Protein AF-A0A4U3AAC1-F1 (afdb_monomer)

Secondary structure (DSSP, 8-state):
-BTTB-----SS-----EEEEPTTS-EEEE-------GGGTSS-----------------------BTTBS--HHHHHTT-EEEEEEEE-SSEEEEEEEETTS-EEE-S--EE--TTS-TTEEEEEEEEEETTEEEEEEEEEEEE-SS-EEEEEE-S-S----GGGTSPPPPPHHHHHHHHHHHHHTTTT----

Foldseek 3Di:
DPPPADDDDDDDDDQPFDWDQDPVRDTHTDPDHDPDRPVVVPDDPDPPPPPPPPPPPPPPPPQPQAWPVGAAALVVVVVPQWAFWKWKAAQAWIFIWTQGPVRDITTRFGTDGHNNVHDRQKIKIFGWDDDPSDIDTDFIWIWGDDPVDTDTDTDDPDPDPDDPSVGHHHDDDVVVVVVVVQCVVCDPDRDDDD

Radius of gyration: 32.91 Å; Cα contacts (8 Å, |Δi|>4): 277; chains: 1; bounding box: 79×70×68 Å

Sequence (194 aa):
IADGQLTQYRNGMKASPAYIQDSSGGKISINRSINTNPNQLVGNQNPRPIQQKPVISEPPLTVSHKVDNGHFYMSDLDQGGYKNVQMVVERDRSYMVATTTEGTVSRISPFGKGDTRLQTNQRIERICEVKDSSIKPKEEILVTHTQDEVVRAETQLNLSEHDPQNLIPFAPNPRLAQRKRRNDEHGKYGVTSL

pLDDT: mean 74.74, std 15.23, range [39.22, 93.25]

Solvent-accessible surface area (backbone atoms only — not comparable to full-atom values): 12060 Å² total; per-residue (Å²): 109,61,96,90,38,75,62,82,86,83,77,77,95,69,78,74,74,35,59,49,71,47,98,88,68,50,77,44,81,41,100,49,87,79,90,72,64,69,65,68,74,80,46,88,82,70,85,66,77,78,76,71,68,79,77,78,77,63,74,77,75,84,68,68,61,60,22,81,82,44,84,58,33,44,67,57,52,74,69,63,54,51,42,79,39,28,36,41,38,28,26,78,34,20,36,34,34,26,27,33,82,89,69,48,79,42,49,54,22,31,70,43,76,33,45,78,87,43,50,92,51,30,35,40,43,28,41,38,48,78,54,93,90,39,60,41,81,74,48,35,31,42,37,38,58,49,102,90,48,79,49,74,43,84,50,71,82,74,87,61,92,76,60,71,54,78,47,43,47,72,70,79,58,64,70,59,50,54,52,48,51,52,43,66,74,28,42,101,60,79,60,78,87,126

Organism: Bacillus mycoides (NCBI:txid1405)

Structure (mmCIF, N/CA/C/O backbone):
data_AF-A0A4U3AAC1-F1
#
_entry.id   AF-A0A4U3AAC1-F1
#
loop_
_atom_site.group_PDB
_atom_site.id
_atom_site.type_symbol
_atom_site.label_atom_id
_atom_site.label_alt_id
_atom_site.label_comp_id
_atom_site.label_asym_id
_atom_site.label_entity_id
_atom_site.label_seq_id
_atom_site.pdbx_PDB_ins_code
_atom_site.Cartn_x
_atom_site.Cartn_y
_atom_site.Cartn_z
_atom_site.occupancy
_atom_site.B_iso_or_equiv
_atom_site.auth_seq_id
_atom_site.auth_comp_id
_atom_site.auth_asym_id
_atom_site.auth_atom_id
_atom_site.pdbx_PDB_model_num
ATOM 1 N N . ILE A 1 1 ? 28.224 -43.677 -45.426 1.00 51.97 1 ILE A N 1
ATOM 2 C CA . ILE A 1 1 ? 26.862 -43.633 -44.849 1.00 51.97 1 ILE A CA 1
ATOM 3 C C . ILE A 1 1 ? 26.095 -44.763 -45.502 1.00 51.97 1 ILE A C 1
ATOM 5 O O . ILE A 1 1 ? 26.038 -44.788 -46.724 1.00 51.97 1 ILE A O 1
ATOM 9 N N . ALA A 1 2 ? 25.610 -45.713 -44.711 1.00 46.12 2 ALA A N 1
ATOM 10 C CA . ALA A 1 2 ? 24.697 -46.765 -45.154 1.00 46.12 2 ALA A CA 1
ATOM 11 C C . ALA A 1 2 ? 23.443 -46.656 -44.273 1.00 46.12 2 ALA A C 1
ATOM 13 O O . ALA A 1 2 ? 23.578 -46.379 -43.081 1.00 46.12 2 ALA A O 1
ATOM 14 N N . ASP A 1 3 ? 22.252 -46.756 -44.865 1.00 56.66 3 ASP A N 1
ATOM 15 C CA . ASP A 1 3 ? 20.948 -46.645 -44.183 1.00 56.66 3 ASP A CA 1
ATOM 16 C C . ASP A 1 3 ? 20.776 -45.406 -43.280 1.00 56.66 3 ASP A C 1
ATOM 18 O O . ASP A 1 3 ? 20.198 -45.462 -42.197 1.00 56.66 3 ASP A O 1
ATOM 22 N N . GLY A 1 4 ? 21.310 -44.255 -43.708 1.00 60.72 4 GLY A N 1
ATOM 23 C CA . GLY A 1 4 ? 21.166 -42.985 -42.983 1.00 60.72 4 GLY A CA 1
ATOM 24 C C . GLY A 1 4 ? 21.997 -42.868 -41.698 1.00 60.72 4 GLY A C 1
ATOM 25 O O . GLY A 1 4 ? 21.898 -41.856 -41.008 1.00 60.72 4 GLY A O 1
ATOM 26 N N . GLN A 1 5 ? 22.853 -43.848 -41.387 1.00 57.59 5 GLN A N 1
ATOM 27 C CA . GLN A 1 5 ? 23.786 -43.791 -40.260 1.00 57.59 5 GLN A CA 1
ATOM 28 C C . GLN A 1 5 ? 25.246 -43.678 -40.722 1.00 57.59 5 GLN A C 1
ATOM 30 O O . GLN A 1 5 ? 25.669 -44.248 -41.739 1.00 57.59 5 GLN A O 1
ATOM 35 N N . LEU A 1 6 ? 26.051 -42.931 -39.956 1.00 58.09 6 LEU A N 1
ATOM 36 C CA . LEU A 1 6 ? 27.496 -42.865 -40.161 1.00 58.09 6 LEU A CA 1
ATOM 37 C C . LEU A 1 6 ? 28.136 -44.151 -39.635 1.00 58.09 6 LEU A C 1
ATOM 39 O O . LEU A 1 6 ? 28.448 -44.287 -38.455 1.00 58.09 6 LEU A O 1
ATOM 43 N N . THR A 1 7 ? 28.345 -45.106 -40.532 1.00 57.41 7 THR A N 1
ATOM 44 C CA . THR A 1 7 ? 29.156 -46.292 -40.269 1.00 57.41 7 THR A CA 1
ATOM 45 C C . THR A 1 7 ? 30.637 -45.963 -40.461 1.00 57.41 7 THR A C 1
ATOM 47 O O . THR A 1 7 ? 31.030 -45.353 -41.459 1.00 57.41 7 THR A O 1
ATOM 50 N N . GLN A 1 8 ? 31.480 -46.347 -39.496 1.00 55.62 8 GLN A N 1
ATOM 51 C CA . GLN A 1 8 ? 32.934 -46.263 -39.660 1.00 55.62 8 GLN A CA 1
ATOM 52 C C . GLN A 1 8 ? 33.361 -47.224 -40.779 1.00 55.62 8 GLN A C 1
ATOM 54 O O . GLN A 1 8 ? 33.060 -48.416 -40.724 1.00 55.62 8 GLN A O 1
ATOM 59 N N . TYR A 1 9 ? 34.056 -46.715 -41.798 1.00 49.25 9 TYR A N 1
ATOM 60 C CA . TYR A 1 9 ? 34.586 -47.541 -42.883 1.00 49.25 9 TYR A CA 1
ATOM 61 C C . TYR A 1 9 ? 35.658 -48.486 -42.318 1.00 49.25 9 TYR A C 1
ATOM 63 O O . TYR A 1 9 ? 36.692 -48.037 -41.825 1.00 49.25 9 TYR A O 1
ATOM 71 N N . ARG A 1 10 ? 35.406 -49.801 -42.355 1.00 52.22 10 ARG A N 1
ATOM 72 C CA . ARG A 1 10 ? 36.289 -50.830 -41.788 1.00 52.22 10 ARG A CA 1
ATOM 73 C C . ARG A 1 10 ? 36.983 -51.604 -42.907 1.00 52.22 10 ARG A C 1
ATOM 75 O O . ARG A 1 10 ? 36.548 -52.690 -43.260 1.00 52.22 10 ARG A O 1
ATOM 82 N N . ASN A 1 11 ? 38.093 -51.068 -43.412 1.00 39.22 11 ASN A N 1
ATOM 83 C CA . ASN A 1 11 ? 39.102 -51.871 -44.105 1.00 39.22 11 ASN A CA 1
ATOM 84 C C . ASN A 1 11 ? 40.297 -52.057 -43.164 1.00 39.22 11 ASN A C 1
ATOM 86 O O . ASN A 1 11 ? 40.981 -51.092 -42.851 1.00 39.22 11 ASN A O 1
ATOM 90 N N . GLY A 1 12 ? 40.513 -53.292 -42.695 1.00 45.22 12 GLY A N 1
ATOM 91 C CA . GLY A 1 12 ? 41.754 -53.733 -42.044 1.00 45.22 12 GLY A CA 1
ATOM 92 C C . GLY A 1 12 ? 42.147 -52.998 -40.755 1.00 45.22 12 GLY A C 1
ATOM 93 O O . GLY A 1 12 ? 42.913 -52.047 -40.792 1.00 45.22 12 GLY A O 1
ATOM 94 N N . MET A 1 13 ? 41.659 -53.484 -39.606 1.00 49.31 13 MET A N 1
ATOM 95 C CA . MET A 1 13 ? 42.219 -53.292 -38.250 1.00 49.31 13 MET A CA 1
ATOM 96 C C . MET A 1 13 ? 43.252 -52.155 -38.059 1.00 49.31 13 MET A C 1
ATOM 98 O O . MET A 1 13 ? 44.459 -52.388 -38.050 1.00 49.31 13 MET A O 1
ATOM 102 N N . LYS A 1 14 ? 42.780 -50.952 -37.731 1.00 43.47 14 LYS A N 1
ATOM 103 C CA . LYS A 1 14 ? 43.472 -50.046 -36.803 1.00 43.47 14 LYS A CA 1
ATOM 104 C C . LYS A 1 14 ? 42.397 -49.306 -36.009 1.00 43.47 14 LYS A C 1
ATOM 106 O O . LYS A 1 14 ? 41.730 -48.425 -36.541 1.00 43.47 14 LYS A O 1
ATOM 111 N N . ALA A 1 15 ? 42.201 -49.675 -34.741 1.00 53.62 15 ALA A N 1
ATOM 112 C CA . ALA A 1 15 ? 41.643 -48.730 -33.777 1.00 53.62 15 ALA A CA 1
ATOM 113 C C . ALA A 1 15 ? 42.460 -47.440 -33.914 1.00 53.62 15 ALA A C 1
ATOM 115 O O . ALA A 1 15 ? 43.687 -47.535 -33.953 1.00 53.62 15 ALA A O 1
ATOM 116 N N . SER A 1 16 ? 41.824 -46.276 -34.063 1.00 53.88 16 SER A N 1
ATOM 117 C CA . SER A 1 16 ? 42.546 -45.001 -34.076 1.00 53.88 16 SER A CA 1
ATOM 118 C C . SER A 1 16 ? 43.431 -44.965 -32.824 1.00 53.88 16 SER A C 1
ATOM 120 O O . SER A 1 16 ? 42.866 -44.960 -31.724 1.00 53.88 16 SER A O 1
ATOM 122 N N . PRO A 1 17 ? 44.772 -45.043 -32.944 1.00 61.06 17 PRO A N 1
ATOM 123 C CA . PRO A 1 17 ? 45.627 -45.112 -31.774 1.00 61.06 17 PRO A CA 1
ATOM 124 C C . PRO A 1 17 ? 45.460 -43.793 -31.036 1.00 61.06 17 PRO A C 1
ATOM 126 O O . PRO A 1 17 ? 45.722 -42.721 -31.586 1.00 61.06 17 PRO A O 1
ATOM 129 N N . ALA A 1 18 ? 44.947 -43.868 -29.813 1.00 67.69 18 ALA A N 1
ATOM 130 C CA . ALA A 1 18 ? 44.876 -42.700 -28.966 1.00 67.69 18 ALA A CA 1
ATOM 131 C C . ALA A 1 18 ? 46.314 -42.216 -28.727 1.00 67.69 18 ALA A C 1
ATOM 133 O O . ALA A 1 18 ? 47.227 -43.018 -28.527 1.00 67.69 18 ALA A O 1
ATOM 134 N N . TYR A 1 19 ? 46.537 -40.911 -28.791 1.00 76.19 19 TYR A N 1
ATOM 135 C CA . TYR A 1 19 ? 47.825 -40.319 -28.464 1.00 76.19 19 TYR A CA 1
ATOM 136 C C . TYR A 1 19 ? 47.608 -39.102 -27.577 1.00 76.19 19 TYR A C 1
ATOM 138 O O . TYR A 1 19 ? 46.583 -38.427 -27.672 1.00 76.19 19 TYR A O 1
ATOM 146 N N . ILE A 1 20 ? 48.574 -38.835 -26.708 1.00 77.56 20 ILE A N 1
ATOM 147 C CA . ILE A 1 20 ? 48.644 -37.595 -25.942 1.00 77.56 20 ILE A CA 1
ATOM 148 C C . ILE A 1 20 ? 49.665 -36.707 -26.643 1.00 77.56 20 ILE A C 1
ATOM 150 O O . ILE A 1 20 ? 50.752 -37.166 -26.994 1.00 77.56 20 ILE A O 1
ATOM 154 N N . GLN A 1 21 ? 49.292 -35.459 -26.898 1.00 83.69 21 GLN A N 1
ATOM 155 C CA . GLN A 1 21 ? 50.199 -34.463 -27.448 1.00 83.69 21 GLN A CA 1
ATOM 156 C C . GLN A 1 21 ? 50.827 -33.685 -26.293 1.00 83.69 21 GLN A C 1
ATOM 158 O O . GLN A 1 21 ? 50.102 -33.122 -25.475 1.00 83.69 21 GLN A O 1
ATOM 163 N N . ASP A 1 22 ? 52.154 -33.680 -26.215 1.00 79.50 22 ASP A N 1
ATOM 164 C CA . ASP A 1 22 ? 52.882 -32.830 -25.273 1.00 79.50 22 ASP A CA 1
ATOM 165 C C . ASP A 1 22 ? 52.876 -31.365 -25.756 1.00 79.50 22 ASP A C 1
ATOM 167 O O . ASP A 1 22 ? 52.664 -31.084 -26.938 1.00 79.50 22 ASP A O 1
ATOM 171 N N . SER A 1 23 ? 53.132 -30.424 -24.849 1.00 81.38 23 SER A N 1
ATOM 172 C CA . SER A 1 23 ? 53.204 -28.975 -25.098 1.00 81.38 23 SER A CA 1
ATOM 173 C C . SER A 1 23 ? 54.211 -28.605 -26.197 1.00 81.38 23 SER A C 1
ATOM 175 O O . SER A 1 23 ? 54.069 -27.576 -26.850 1.00 81.38 23 SER A O 1
ATOM 177 N N . SER A 1 24 ? 55.203 -29.468 -26.432 1.00 80.56 24 SER A N 1
ATOM 178 C CA . SER A 1 24 ? 56.199 -29.376 -27.507 1.00 80.56 24 SER A CA 1
ATOM 179 C C . SER A 1 24 ? 55.710 -29.888 -28.877 1.00 80.56 24 SER A C 1
ATOM 181 O O . SER A 1 24 ? 56.440 -29.826 -29.864 1.00 80.56 24 SER A O 1
ATOM 183 N N . GLY A 1 25 ? 54.485 -30.418 -28.958 1.00 79.50 25 GLY A N 1
ATOM 184 C CA . GLY A 1 25 ? 53.902 -31.002 -30.170 1.00 79.50 25 GLY A CA 1
ATOM 185 C C . GLY A 1 25 ? 54.247 -32.477 -30.411 1.00 79.50 25 GLY A C 1
ATOM 186 O O . GLY A 1 25 ? 53.770 -33.062 -31.385 1.00 79.50 25 GLY A O 1
ATOM 187 N N . GLY A 1 26 ? 55.035 -33.103 -29.531 1.00 79.81 26 GLY A N 1
ATOM 188 C CA . GLY A 1 26 ? 55.353 -34.531 -29.598 1.00 79.81 26 GLY A CA 1
ATOM 189 C C . GLY A 1 26 ? 54.126 -35.413 -29.348 1.00 79.81 26 GLY A C 1
ATOM 190 O O . GLY A 1 26 ? 53.328 -35.138 -28.454 1.00 79.81 26 GLY A O 1
ATOM 191 N N . LYS A 1 27 ? 53.964 -36.487 -30.132 1.00 84.38 27 LYS A N 1
ATOM 192 C CA . LYS A 1 27 ? 52.851 -37.442 -29.991 1.00 84.38 27 LYS A CA 1
ATOM 193 C C . LYS A 1 27 ? 53.302 -38.676 -29.216 1.00 84.38 27 LYS A C 1
ATOM 195 O O . LYS A 1 27 ? 54.150 -39.428 -29.690 1.00 84.38 27 LYS A O 1
ATOM 200 N N . ILE A 1 28 ? 52.690 -38.921 -28.064 1.00 77.12 28 ILE A N 1
ATOM 201 C CA . ILE A 1 28 ? 52.920 -40.107 -27.235 1.00 77.12 28 ILE A CA 1
ATOM 202 C C . ILE A 1 28 ? 51.770 -41.080 -27.479 1.00 77.12 28 ILE A C 1
ATOM 204 O O . ILE A 1 28 ? 50.627 -40.791 -27.131 1.00 77.12 28 ILE A O 1
ATOM 208 N N . SER A 1 29 ? 52.058 -42.227 -28.094 1.00 76.75 29 SER A N 1
ATOM 209 C CA . SER A 1 29 ? 51.040 -43.251 -28.357 1.00 76.75 29 SER A CA 1
ATOM 210 C C . SER A 1 29 ? 50.577 -43.887 -27.046 1.00 76.75 29 SER A C 1
ATOM 212 O O . SER A 1 29 ? 51.401 -44.358 -26.266 1.00 76.75 29 SER A O 1
ATOM 214 N N . ILE A 1 30 ? 49.266 -43.934 -26.814 1.00 74.75 30 ILE A N 1
ATOM 215 C CA . ILE A 1 30 ? 48.662 -44.586 -25.651 1.00 74.75 30 ILE A CA 1
ATOM 216 C C . ILE A 1 30 ? 47.788 -45.756 -26.100 1.00 74.75 30 ILE A C 1
ATOM 218 O O . ILE A 1 30 ? 46.997 -45.663 -27.039 1.00 74.75 30 ILE A O 1
ATOM 222 N N . ASN A 1 31 ? 47.912 -46.886 -25.406 1.00 69.00 31 ASN A N 1
ATOM 223 C CA . ASN A 1 31 ? 47.101 -48.066 -25.685 1.00 69.00 31 ASN A CA 1
ATOM 224 C C . ASN A 1 31 ? 45.734 -47.940 -24.992 1.00 69.00 31 ASN A C 1
ATOM 226 O O . ASN A 1 31 ? 45.473 -48.567 -23.969 1.00 69.00 31 ASN A O 1
ATOM 230 N N . ARG A 1 32 ? 44.884 -47.048 -25.515 1.00 66.44 32 ARG A N 1
ATOM 231 C CA . ARG A 1 32 ? 43.514 -46.826 -25.038 1.00 66.44 32 ARG A CA 1
ATOM 232 C C . ARG A 1 32 ? 42.538 -46.927 -26.203 1.00 66.44 32 ARG A C 1
ATOM 234 O O . ARG A 1 32 ? 42.694 -46.240 -27.208 1.00 66.44 32 ARG A O 1
ATOM 241 N N . SER A 1 33 ? 41.497 -47.739 -26.050 1.00 65.19 33 SER A N 1
ATOM 242 C CA . SER A 1 33 ? 40.386 -47.790 -27.002 1.00 65.19 33 SER A CA 1
ATOM 243 C C . SER A 1 33 ? 39.471 -46.577 -26.814 1.00 65.19 33 SER A C 1
ATOM 245 O O . SER A 1 33 ? 38.929 -46.368 -25.725 1.00 65.19 33 SER A O 1
ATOM 247 N N . ILE A 1 34 ? 39.274 -45.785 -27.868 1.00 62.25 34 ILE A N 1
ATOM 248 C CA . ILE A 1 34 ? 38.299 -44.690 -27.886 1.00 62.25 34 ILE A CA 1
ATOM 249 C C 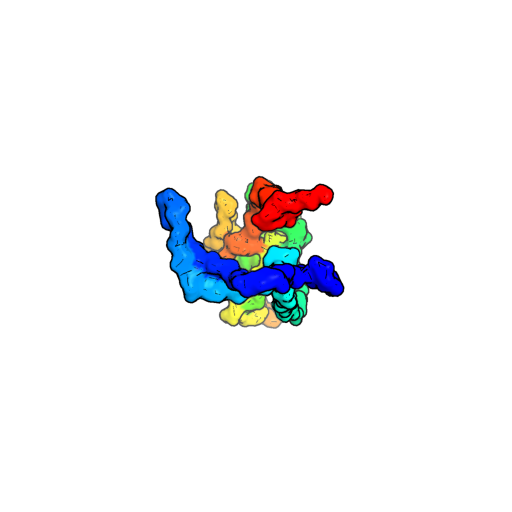. ILE A 1 34 ? 36.945 -45.288 -28.282 1.00 62.25 34 ILE A C 1
ATOM 251 O O . ILE A 1 34 ? 36.701 -45.576 -29.449 1.00 62.25 34 ILE A O 1
ATOM 255 N N . ASN A 1 35 ? 36.077 -45.517 -27.296 1.00 63.53 35 ASN A N 1
ATOM 256 C CA . ASN A 1 35 ? 34.708 -45.977 -27.523 1.00 63.53 35 ASN A CA 1
ATOM 257 C C . ASN A 1 35 ? 33.788 -44.768 -27.747 1.00 63.53 35 ASN A C 1
ATOM 259 O O . ASN A 1 35 ? 33.072 -44.350 -26.839 1.00 63.53 35 ASN A O 1
ATOM 263 N N . THR A 1 36 ? 33.866 -44.151 -28.926 1.00 64.38 36 THR A N 1
ATOM 264 C CA . THR A 1 36 ? 32.983 -43.043 -29.313 1.00 64.38 36 THR A CA 1
ATOM 265 C 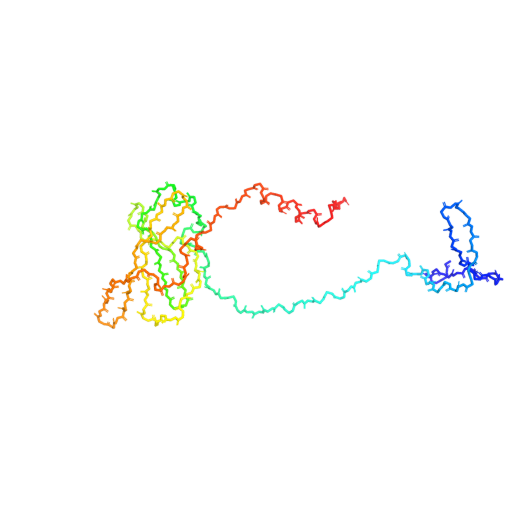C . THR A 1 36 ? 32.057 -43.478 -30.440 1.00 64.38 36 THR A C 1
ATOM 267 O O . THR A 1 36 ? 32.494 -43.976 -31.477 1.00 64.38 36 THR A O 1
ATOM 270 N N . ASN A 1 37 ? 30.752 -43.276 -30.249 1.00 64.31 37 ASN A N 1
ATOM 271 C CA . ASN A 1 37 ? 29.777 -43.453 -31.316 1.00 64.31 37 ASN A CA 1
ATOM 272 C C . ASN A 1 37 ? 29.753 -42.170 -32.169 1.00 64.31 37 ASN A C 1
ATOM 274 O O . ASN A 1 37 ? 29.379 -41.117 -31.645 1.00 64.31 37 ASN A O 1
ATOM 278 N N . PRO A 1 38 ? 30.118 -42.221 -33.462 1.00 61.81 38 PRO A N 1
ATOM 279 C CA . PRO A 1 38 ? 30.167 -41.033 -34.312 1.00 61.81 38 PRO A CA 1
ATOM 280 C C . PRO A 1 38 ? 28.805 -40.338 -34.452 1.00 61.81 38 PRO A C 1
ATOM 282 O O . PRO A 1 38 ? 28.765 -39.122 -34.607 1.00 61.81 38 PRO A O 1
ATOM 285 N N . ASN A 1 39 ? 27.688 -41.058 -34.302 1.00 63.44 39 ASN A N 1
ATOM 286 C CA . ASN A 1 39 ? 26.349 -40.463 -34.359 1.00 63.44 39 ASN A CA 1
ATOM 287 C C . ASN A 1 39 ? 26.044 -39.551 -33.149 1.00 63.44 39 ASN A C 1
ATOM 289 O O . ASN A 1 39 ? 25.174 -38.692 -33.244 1.00 63.44 39 ASN A O 1
ATOM 293 N N . GLN A 1 40 ? 26.767 -39.684 -32.027 1.00 63.53 40 GLN A N 1
ATOM 294 C CA . GLN A 1 40 ? 26.613 -38.804 -30.854 1.00 63.53 40 GLN A CA 1
ATOM 295 C C . GLN A 1 40 ? 27.341 -37.458 -30.991 1.00 63.53 40 GLN A C 1
ATOM 297 O O . GLN A 1 40 ? 27.130 -36.567 -30.168 1.00 63.53 40 GLN A O 1
ATOM 302 N N . LEU A 1 41 ? 28.206 -37.312 -31.999 1.00 63.19 41 LEU A N 1
ATOM 303 C CA . LEU A 1 41 ? 28.951 -36.076 -32.256 1.00 63.19 41 LEU A CA 1
ATOM 304 C C . LEU A 1 41 ? 28.193 -35.113 -33.177 1.00 63.19 41 LEU A C 1
ATOM 306 O O . LEU A 1 41 ? 28.481 -33.922 -33.176 1.00 63.19 41 LEU A O 1
ATOM 310 N N . VAL A 1 42 ? 27.239 -35.624 -33.962 1.00 63.78 42 VAL A N 1
ATOM 311 C CA . VAL A 1 42 ? 26.527 -34.856 -35.001 1.00 63.78 42 VAL A CA 1
ATOM 312 C C . VAL A 1 42 ? 25.099 -34.477 -34.568 1.00 63.78 42 VAL A C 1
ATOM 314 O O . VAL A 1 42 ? 24.419 -33.726 -35.259 1.00 63.78 42 VAL A O 1
ATOM 317 N N . GLY A 1 43 ? 24.633 -34.959 -33.409 1.00 59.25 43 GLY A N 1
ATOM 318 C CA . GLY A 1 43 ? 23.303 -34.672 -32.865 1.00 59.25 43 GLY A CA 1
ATOM 319 C C . GLY A 1 43 ? 23.351 -33.785 -31.620 1.00 59.25 43 GLY A C 1
ATOM 320 O O . GLY A 1 43 ? 24.126 -34.046 -30.701 1.00 59.25 43 GLY A O 1
ATOM 321 N N . ASN A 1 44 ? 22.490 -32.761 -31.569 1.00 59.78 44 ASN A N 1
ATOM 322 C CA . ASN A 1 44 ? 22.268 -31.939 -30.375 1.00 59.78 44 ASN A CA 1
ATOM 323 C C . ASN A 1 44 ? 21.900 -32.837 -29.184 1.00 59.78 44 ASN A C 1
ATOM 325 O O . ASN A 1 44 ? 20.857 -33.492 -29.171 1.00 59.78 44 ASN A O 1
ATOM 329 N N . GLN A 1 45 ? 22.779 -32.883 -28.187 1.00 55.19 45 GLN A N 1
ATOM 330 C CA . GLN A 1 45 ? 22.627 -33.745 -27.026 1.00 55.19 45 GLN A CA 1
ATOM 331 C C . GLN A 1 45 ? 21.488 -33.243 -26.121 1.00 55.19 45 GLN A C 1
ATOM 333 O O . GLN A 1 45 ? 21.545 -32.140 -25.585 1.00 55.19 45 GLN A O 1
ATOM 338 N N . ASN A 1 46 ? 20.512 -34.129 -25.895 1.00 51.50 46 ASN A N 1
ATOM 339 C CA . ASN A 1 46 ? 19.455 -34.096 -24.877 1.00 51.50 46 ASN A CA 1
ATOM 340 C C . ASN A 1 46 ? 18.304 -33.090 -25.081 1.00 51.50 46 ASN A C 1
ATOM 342 O O . ASN A 1 46 ? 18.357 -31.984 -24.536 1.00 51.50 46 ASN A O 1
ATOM 346 N N . PRO A 1 47 ? 17.148 -33.511 -25.634 1.00 50.56 47 PRO A N 1
ATOM 347 C CA . PRO A 1 47 ? 15.896 -33.017 -25.094 1.00 50.56 47 PRO A CA 1
ATOM 348 C C . PRO A 1 47 ? 15.782 -33.630 -23.698 1.00 50.56 47 PRO A C 1
ATOM 350 O O . PRO A 1 47 ? 15.319 -34.757 -23.526 1.00 50.56 47 PRO A O 1
ATOM 353 N N . ARG A 1 48 ? 16.253 -32.922 -22.666 1.00 57.38 48 ARG A N 1
ATOM 354 C CA . ARG A 1 48 ? 15.736 -33.213 -21.327 1.00 57.38 48 ARG A CA 1
ATOM 355 C C . ARG A 1 48 ? 14.217 -33.093 -21.469 1.00 57.38 48 ARG A C 1
ATOM 357 O O . ARG A 1 48 ? 13.782 -32.039 -21.943 1.00 57.38 48 ARG A O 1
ATOM 364 N N . PRO A 1 49 ? 13.410 -34.117 -21.133 1.00 54.72 49 PRO A N 1
ATOM 365 C CA . PRO A 1 49 ? 11.983 -33.889 -21.026 1.00 54.72 49 PRO A CA 1
ATOM 366 C C . PRO A 1 49 ? 11.848 -32.719 -20.065 1.00 54.72 49 PRO A C 1
ATOM 368 O O . PRO A 1 49 ? 12.448 -32.729 -18.986 1.00 54.72 49 PRO A O 1
ATOM 371 N N . ILE A 1 50 ? 11.183 -31.662 -20.521 1.00 55.25 50 ILE A N 1
ATOM 372 C CA . ILE A 1 50 ? 10.845 -30.521 -19.689 1.00 55.25 50 ILE A CA 1
ATOM 373 C C . ILE A 1 50 ? 10.124 -31.146 -18.502 1.00 55.25 50 ILE A C 1
ATOM 375 O O . ILE A 1 50 ? 8.987 -31.592 -18.640 1.00 55.25 50 ILE A O 1
ATOM 379 N N . GLN A 1 51 ? 10.807 -31.274 -17.361 1.00 56.16 51 GLN A N 1
ATOM 380 C CA . GLN A 1 51 ? 10.137 -31.517 -16.100 1.00 56.16 51 GLN A CA 1
ATOM 381 C C . GLN A 1 51 ? 9.295 -30.268 -15.920 1.00 56.16 51 GLN A C 1
ATOM 383 O O . GLN A 1 51 ? 9.785 -29.228 -15.479 1.00 56.16 51 GLN A O 1
ATOM 388 N N . GLN A 1 52 ? 8.057 -30.343 -16.401 1.00 56.09 52 GLN A N 1
ATOM 389 C CA . GLN A 1 52 ? 7.026 -29.390 -16.081 1.00 56.09 52 GLN A CA 1
ATOM 390 C C . GLN A 1 52 ? 6.997 -29.408 -14.562 1.00 56.09 52 GLN A C 1
ATOM 392 O O . GLN A 1 52 ? 6.575 -30.390 -13.951 1.00 56.09 52 GLN A O 1
ATOM 397 N N . LYS A 1 53 ? 7.562 -28.366 -13.942 1.00 56.34 53 LYS A N 1
ATOM 398 C CA . LYS A 1 53 ? 7.293 -28.101 -12.536 1.00 56.34 53 LYS A CA 1
ATOM 399 C C . LYS A 1 53 ? 5.777 -28.211 -12.398 1.00 56.34 53 LYS A C 1
ATOM 401 O O . LYS A 1 53 ? 5.097 -27.599 -13.227 1.00 56.34 53 LYS A O 1
ATOM 406 N N . PRO A 1 54 ? 5.252 -28.986 -11.433 1.00 46.94 54 PRO A N 1
ATOM 407 C CA . PRO A 1 54 ? 3.826 -28.971 -11.184 1.00 46.94 54 PRO A CA 1
ATOM 408 C C . PRO A 1 54 ? 3.441 -27.505 -11.032 1.00 46.94 54 PRO A C 1
ATOM 410 O O . PRO A 1 54 ? 4.001 -26.789 -10.197 1.00 46.94 54 PRO A O 1
ATOM 413 N N . VAL A 1 55 ? 2.580 -27.036 -11.934 1.00 55.41 55 VAL A N 1
ATOM 414 C CA . VAL A 1 55 ? 1.913 -25.755 -11.775 1.00 55.41 55 VAL A CA 1
ATOM 415 C C . VAL A 1 55 ? 1.088 -25.967 -10.524 1.00 55.41 55 VAL A C 1
ATOM 417 O O . VAL A 1 55 ? 0.074 -26.658 -10.556 1.00 55.41 55 VAL A O 1
ATOM 420 N N . ILE A 1 56 ? 1.609 -25.494 -9.396 1.00 51.34 56 ILE A N 1
ATOM 421 C CA . ILE A 1 56 ? 0.858 -25.404 -8.158 1.00 51.34 56 ILE A CA 1
ATOM 422 C C . ILE A 1 56 ? -0.298 -24.477 -8.514 1.00 51.34 56 ILE A C 1
ATOM 424 O O . ILE A 1 56 ? -0.135 -23.262 -8.592 1.00 51.34 56 ILE A O 1
ATOM 428 N N . SER A 1 57 ? -1.443 -25.070 -8.842 1.00 55.12 57 SER A N 1
ATOM 429 C CA . SER A 1 57 ? -2.710 -24.374 -8.965 1.00 55.12 57 SER A CA 1
ATOM 430 C C . SER A 1 57 ? -3.176 -24.067 -7.549 1.00 55.12 57 SER A C 1
ATOM 432 O O . SER A 1 57 ? -4.161 -24.623 -7.065 1.00 55.12 57 SER A O 1
ATOM 434 N N . GLU A 1 58 ? -2.425 -23.222 -6.843 1.00 56.53 58 GLU A N 1
ATOM 435 C CA . GLU A 1 58 ? -3.065 -22.443 -5.802 1.00 56.53 58 GLU A CA 1
ATOM 436 C C . GLU A 1 58 ? -4.175 -21.661 -6.510 1.00 56.53 58 GLU A C 1
ATOM 438 O O . GLU A 1 58 ? -3.911 -21.050 -7.557 1.00 56.53 58 GLU A O 1
ATOM 443 N N . PRO A 1 59 ? -5.428 -21.736 -6.027 1.00 49.50 59 PRO A N 1
ATOM 444 C CA . PRO A 1 59 ? -6.463 -20.862 -6.547 1.00 49.50 59 PRO A CA 1
ATOM 445 C C . PRO A 1 59 ? -5.898 -19.443 -6.467 1.00 49.50 59 PRO A C 1
ATO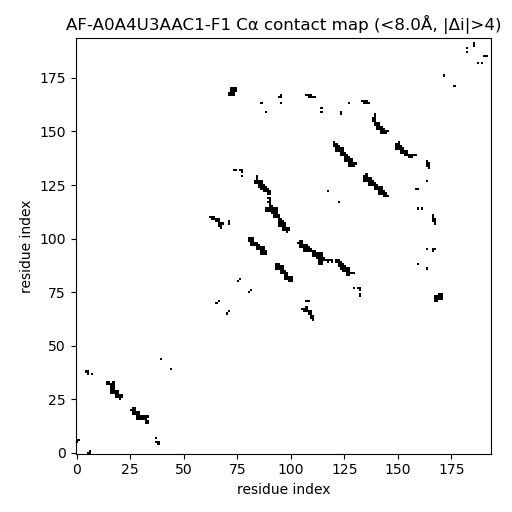M 447 O O . PRO A 1 59 ? -5.333 -19.099 -5.424 1.00 49.50 59 PRO A O 1
ATOM 450 N N . PRO A 1 60 ? -5.967 -18.637 -7.544 1.00 46.34 60 PRO A N 1
ATOM 451 C CA . PRO A 1 60 ? -5.510 -17.267 -7.459 1.00 46.34 60 PRO A CA 1
ATOM 452 C C . PRO A 1 60 ? -6.294 -16.654 -6.311 1.00 46.34 60 PRO A C 1
ATOM 454 O O . PRO A 1 60 ? -7.517 -16.543 -6.389 1.00 46.34 60 PRO A O 1
ATOM 457 N N . LEU A 1 61 ? -5.607 -16.332 -5.215 1.00 44.69 61 LEU A N 1
ATOM 458 C CA . LEU A 1 61 ? -6.167 -15.485 -4.183 1.00 44.69 61 LEU A CA 1
ATOM 459 C C . LEU A 1 61 ? -6.617 -14.243 -4.948 1.00 44.69 61 LEU A C 1
ATOM 461 O O . LEU A 1 61 ? -5.786 -13.467 -5.416 1.00 44.69 61 LEU A O 1
ATOM 465 N N . THR A 1 62 ? -7.926 -14.084 -5.161 1.00 41.19 62 THR A N 1
ATOM 466 C CA . THR A 1 62 ? -8.531 -12.945 -5.867 1.00 41.19 62 THR A CA 1
ATOM 467 C C . THR A 1 62 ? -8.478 -11.702 -4.983 1.00 41.19 62 THR A C 1
ATOM 469 O O . THR A 1 62 ? -9.420 -10.918 -4.891 1.00 41.19 62 THR A O 1
ATOM 472 N N . VAL A 1 63 ? -7.366 -11.532 -4.280 1.00 49.53 63 VAL A N 1
ATOM 473 C CA . VAL A 1 63 ? -7.006 -10.339 -3.555 1.00 49.53 63 VAL A CA 1
ATOM 474 C C . VAL A 1 63 ? -6.527 -9.397 -4.643 1.00 49.53 63 VAL A C 1
ATOM 476 O O . VAL A 1 63 ? -5.386 -9.467 -5.087 1.00 49.53 63 VAL A O 1
ATOM 479 N N . SER A 1 64 ? -7.445 -8.586 -5.168 1.00 53.25 64 SER A N 1
ATOM 480 C CA . SER A 1 64 ? -7.116 -7.570 -6.162 1.00 53.25 64 SER A CA 1
ATOM 481 C C . SER A 1 64 ? -5.936 -6.739 -5.650 1.00 53.25 64 SER A C 1
ATOM 483 O O . SER A 1 64 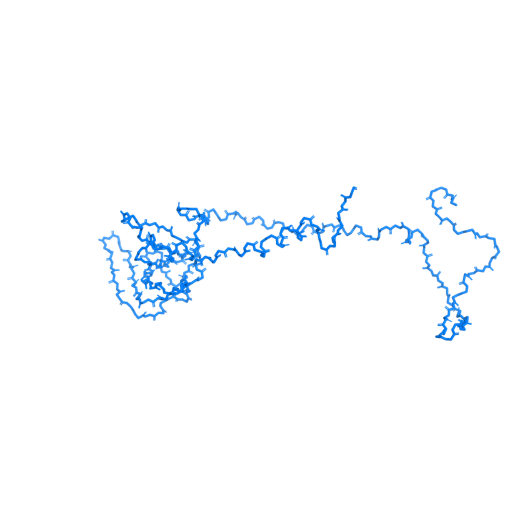? -6.084 -5.901 -4.759 1.00 53.25 64 SER A O 1
ATOM 485 N N . HIS A 1 65 ? -4.750 -6.993 -6.209 1.00 59.34 65 HIS A N 1
ATOM 486 C CA . HIS A 1 65 ? -3.532 -6.228 -5.939 1.00 59.34 65 HIS A CA 1
ATOM 487 C C . HIS A 1 65 ? -3.592 -4.827 -6.560 1.00 59.34 65 HIS A C 1
ATOM 489 O O . HIS A 1 65 ? -2.656 -4.046 -6.403 1.00 59.34 65 HIS A O 1
ATOM 495 N N . LYS A 1 66 ? -4.670 -4.515 -7.293 1.00 62.94 66 LYS A N 1
ATOM 496 C CA . LYS A 1 66 ? -4.898 -3.186 -7.843 1.00 62.94 66 LYS A CA 1
ATOM 497 C C . LYS A 1 66 ? -5.380 -2.264 -6.732 1.00 62.94 66 LYS A C 1
ATOM 499 O O . LYS A 1 66 ? -6.329 -2.573 -6.005 1.00 62.94 66 LYS A O 1
ATOM 504 N N . VAL A 1 67 ? -4.683 -1.144 -6.635 1.00 75.00 67 VAL A N 1
ATOM 505 C CA . VAL A 1 67 ? -5.051 0.014 -5.832 1.00 75.00 67 VAL A CA 1
ATOM 506 C C . VAL A 1 67 ? -6.282 0.663 -6.471 1.00 75.00 67 VAL A C 1
ATOM 508 O O . VAL A 1 67 ? -6.541 0.435 -7.655 1.00 75.00 67 VAL A O 1
ATOM 511 N N . ASP A 1 68 ? -7.044 1.456 -5.723 1.00 76.50 68 ASP A N 1
ATOM 512 C CA . ASP A 1 68 ? -8.297 2.043 -6.222 1.00 76.50 68 ASP A CA 1
ATOM 513 C C . ASP A 1 68 ? -8.054 2.932 -7.462 1.00 76.50 68 ASP A C 1
ATOM 515 O O . ASP A 1 68 ? -8.831 2.895 -8.412 1.00 76.50 68 ASP A O 1
ATOM 519 N N . ASN A 1 69 ? -6.890 3.595 -7.525 1.00 72.88 69 ASN A N 1
ATOM 520 C CA . ASN A 1 69 ? -6.435 4.394 -8.673 1.00 72.88 69 ASN A CA 1
ATOM 521 C C . ASN A 1 69 ? -5.493 3.633 -9.637 1.00 72.88 69 ASN A C 1
ATOM 523 O O . ASN A 1 69 ? -4.827 4.236 -10.477 1.00 72.88 69 ASN A O 1
ATOM 527 N N . GLY A 1 70 ? -5.411 2.301 -9.542 1.00 79.88 70 GLY A N 1
ATOM 528 C CA . GLY A 1 70 ? -4.589 1.463 -10.421 1.00 79.88 70 GLY A CA 1
ATOM 529 C C . GLY A 1 70 ? -3.175 1.202 -9.895 1.00 79.88 70 GLY A C 1
ATOM 530 O O . GLY A 1 70 ? -2.996 0.400 -8.975 1.00 79.88 70 GLY A O 1
ATOM 531 N N . HIS A 1 71 ? -2.164 1.796 -10.536 1.00 81.19 71 HIS A N 1
ATOM 532 C CA . HIS A 1 71 ? -0.763 1.700 -10.113 1.00 81.19 71 HIS A CA 1
ATOM 533 C C . HIS A 1 71 ? -0.408 2.923 -9.273 1.00 81.19 71 HIS A C 1
ATOM 535 O O . HIS A 1 71 ? -0.616 4.043 -9.721 1.00 81.19 71 HIS A O 1
ATOM 541 N N . PHE A 1 72 ? 0.124 2.690 -8.077 1.00 86.25 72 PHE A N 1
ATOM 542 C CA . PHE A 1 72 ? 0.518 3.744 -7.153 1.00 86.25 72 PHE A CA 1
ATOM 543 C C . PHE A 1 72 ? 1.960 3.528 -6.710 1.00 86.25 72 PHE A C 1
ATOM 545 O O . PHE A 1 72 ? 2.331 2.409 -6.337 1.00 86.25 72 PHE A O 1
ATOM 552 N N . TYR A 1 73 ? 2.761 4.587 -6.759 1.00 88.75 73 TYR A N 1
ATOM 553 C CA . TYR A 1 73 ? 4.169 4.570 -6.386 1.00 88.75 73 TYR A CA 1
ATOM 554 C C . TYR A 1 73 ? 4.484 5.642 -5.348 1.00 88.75 73 TYR A C 1
ATOM 556 O O . TYR A 1 73 ? 3.759 6.620 -5.192 1.00 88.75 73 TYR A O 1
ATOM 564 N N . MET A 1 74 ? 5.630 5.501 -4.677 1.00 87.25 74 MET A N 1
ATOM 565 C CA . MET A 1 74 ? 6.087 6.490 -3.690 1.00 87.25 74 MET A CA 1
ATOM 566 C C . MET A 1 74 ? 6.160 7.918 -4.258 1.00 87.25 74 MET A C 1
ATOM 568 O O . MET A 1 74 ? 5.804 8.880 -3.586 1.00 87.25 74 MET A O 1
ATOM 572 N N . SER A 1 75 ? 6.534 8.047 -5.535 1.00 85.06 75 SER A N 1
ATOM 573 C CA . SER A 1 75 ? 6.582 9.329 -6.241 1.00 85.06 75 SER A CA 1
ATOM 574 C C . SER A 1 75 ? 5.233 10.040 -6.313 1.00 85.06 75 SER A C 1
ATOM 576 O O . SER A 1 75 ? 5.205 11.261 -6.407 1.00 85.06 75 SER A O 1
ATOM 578 N N . ASP A 1 76 ? 4.123 9.303 -6.319 1.00 86.06 76 ASP A N 1
ATOM 579 C CA . ASP A 1 76 ? 2.774 9.875 -6.425 1.00 86.06 76 ASP A CA 1
ATOM 580 C C . ASP A 1 76 ? 2.326 10.481 -5.095 1.00 86.06 76 ASP A C 1
ATOM 582 O O . ASP A 1 76 ? 1.523 11.413 -5.053 1.00 86.06 76 ASP A O 1
ATOM 586 N N . LEU A 1 77 ? 2.900 9.982 -4.002 1.00 84.50 77 LEU A N 1
ATOM 587 C CA . LEU A 1 77 ? 2.701 10.512 -2.667 1.00 84.50 77 LEU A CA 1
ATOM 588 C C . LEU A 1 77 ? 3.481 11.829 -2.493 1.00 84.50 77 LEU A C 1
ATOM 590 O O . LEU A 1 77 ? 2.912 12.823 -2.043 1.00 84.50 77 LEU A O 1
ATOM 594 N N . ASP A 1 78 ? 4.729 11.878 -2.969 1.00 82.38 78 ASP A N 1
ATOM 595 C CA . ASP A 1 78 ? 5.565 13.090 -2.948 1.00 82.38 78 ASP A CA 1
ATOM 596 C C . ASP A 1 78 ? 5.026 14.224 -3.850 1.00 82.38 78 ASP A C 1
ATOM 598 O O . ASP A 1 78 ? 5.297 15.398 -3.605 1.00 82.38 78 ASP A O 1
ATOM 602 N N . GLN A 1 79 ? 4.223 13.905 -4.874 1.00 82.62 79 GLN A N 1
ATOM 603 C CA . GLN A 1 79 ? 3.595 14.885 -5.779 1.00 82.62 79 GLN A CA 1
ATOM 604 C C . GLN A 1 79 ? 2.501 15.749 -5.112 1.00 82.62 79 GLN A C 1
ATOM 606 O O . GLN A 1 79 ? 1.997 16.682 -5.735 1.00 82.62 79 GLN A O 1
ATOM 611 N N . GLY A 1 80 ? 2.135 15.475 -3.853 1.00 76.25 80 GLY A N 1
ATOM 612 C CA . GLY A 1 80 ? 1.280 16.357 -3.045 1.00 76.25 80 GLY A CA 1
ATOM 613 C C . GLY A 1 80 ? -0.232 16.187 -3.240 1.00 76.25 80 GLY A C 1
ATOM 614 O O . GLY A 1 80 ? -1.010 16.990 -2.724 1.00 76.25 80 GLY A O 1
ATOM 615 N N . GLY A 1 81 ? -0.672 15.141 -3.947 1.00 82.56 81 GLY A N 1
ATOM 616 C CA . GLY A 1 81 ? -2.096 14.829 -4.154 1.00 82.56 81 GLY A CA 1
ATOM 617 C C . GLY A 1 81 ? -2.790 14.144 -2.968 1.00 82.56 81 GLY A C 1
ATOM 618 O O . GLY A 1 81 ? -4.009 13.963 -2.991 1.00 82.56 81 GLY A O 1
ATOM 619 N N . TYR A 1 82 ? -2.034 13.766 -1.934 1.00 87.94 82 TYR A N 1
ATOM 620 C CA . TYR A 1 82 ? -2.503 12.932 -0.829 1.00 87.94 82 TYR A CA 1
ATOM 621 C C . TYR A 1 82 ? -2.088 13.510 0.525 1.00 87.94 82 TYR A C 1
ATOM 623 O O . TYR A 1 82 ? -1.006 14.073 0.684 1.00 87.94 82 TYR A O 1
ATOM 631 N N . LYS A 1 83 ? -2.972 13.368 1.509 1.00 88.50 83 LYS A N 1
ATOM 632 C CA . LYS A 1 83 ? -2.827 13.812 2.898 1.00 88.50 83 LYS A CA 1
ATOM 633 C C . LYS A 1 83 ? -3.258 12.688 3.837 1.00 88.50 83 LYS A C 1
ATOM 635 O O . LYS A 1 83 ? -3.934 11.757 3.412 1.00 88.50 83 LYS A O 1
ATOM 640 N N . ASN A 1 84 ? -2.901 12.799 5.117 1.00 90.31 84 ASN A N 1
ATOM 641 C CA . ASN A 1 84 ? -3.314 11.860 6.169 1.00 90.31 84 ASN A CA 1
ATOM 642 C C . ASN A 1 84 ? -3.040 10.400 5.789 1.00 90.31 84 ASN A C 1
ATOM 644 O O . ASN A 1 84 ? -3.948 9.576 5.692 1.00 90.31 84 ASN A O 1
ATOM 648 N N . VAL A 1 85 ? -1.773 10.104 5.512 1.00 91.19 85 VAL A N 1
ATOM 649 C CA . VAL A 1 85 ? -1.350 8.753 5.157 1.00 91.19 85 VAL A CA 1
ATOM 650 C C . VAL A 1 85 ? -1.447 7.869 6.393 1.00 91.19 85 VAL A C 1
ATOM 652 O O . V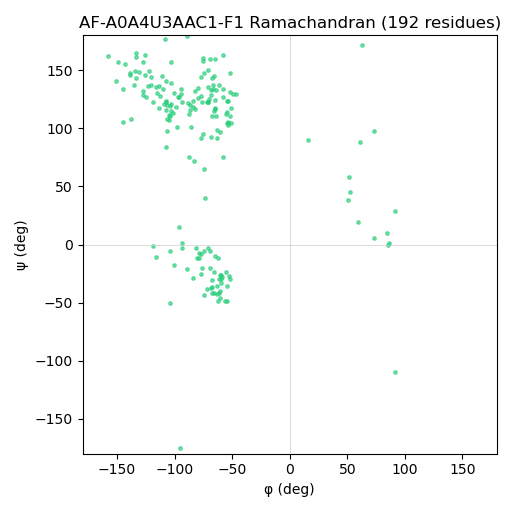AL A 1 85 ? -0.872 8.170 7.439 1.00 91.19 85 VAL A O 1
ATOM 655 N N . GLN A 1 86 ? -2.179 6.772 6.264 1.00 93.25 86 GLN A N 1
ATOM 656 C CA . GLN A 1 86 ? -2.432 5.847 7.353 1.00 93.25 86 GLN A CA 1
ATOM 657 C C . GLN A 1 86 ? -2.248 4.412 6.873 1.00 93.25 86 GLN A C 1
ATOM 659 O O . GLN A 1 86 ? -2.699 4.025 5.797 1.00 93.25 86 GLN A O 1
ATOM 664 N N . MET A 1 87 ? -1.594 3.605 7.694 1.00 92.50 87 MET A N 1
ATOM 665 C CA . MET A 1 87 ? -1.501 2.167 7.509 1.00 92.50 87 MET A CA 1
ATOM 666 C C . MET A 1 87 ? -2.606 1.487 8.312 1.00 92.50 87 MET A C 1
ATOM 668 O O . MET A 1 87 ? -2.757 1.736 9.507 1.00 92.50 87 MET A O 1
ATOM 672 N N . VAL A 1 88 ? -3.350 0.599 7.668 1.00 92.56 88 VAL A N 1
ATOM 673 C CA . VAL A 1 88 ? -4.339 -0.261 8.311 1.00 92.56 88 VAL A CA 1
ATOM 674 C C . VAL A 1 88 ? -3.801 -1.685 8.307 1.00 92.56 88 VAL A C 1
ATOM 676 O O . VAL A 1 88 ? -3.513 -2.251 7.250 1.00 92.56 88 VAL A O 1
ATOM 679 N N . VAL A 1 89 ? -3.650 -2.265 9.495 1.00 92.25 89 VAL A N 1
ATOM 680 C CA . VAL A 1 89 ? -3.229 -3.655 9.687 1.00 92.25 89 VAL A CA 1
ATOM 681 C C . VAL A 1 89 ? -4.386 -4.430 10.295 1.00 92.25 89 VAL A C 1
ATOM 683 O O . VAL A 1 89 ? -4.827 -4.143 11.405 1.00 92.25 89 VAL A O 1
ATOM 686 N N . GLU A 1 90 ? -4.871 -5.416 9.557 1.00 91.94 90 GLU A N 1
ATOM 687 C CA . GLU A 1 90 ? -5.869 -6.383 10.000 1.00 91.94 90 GLU A CA 1
ATOM 688 C C . GLU A 1 90 ? -5.202 -7.753 10.192 1.00 91.94 90 GLU A C 1
ATOM 690 O O . GLU A 1 90 ? -4.015 -7.942 9.903 1.00 91.94 90 GLU A O 1
ATOM 695 N N . ARG A 1 91 ? -5.980 -8.736 10.657 1.00 90.38 91 ARG A N 1
ATOM 696 C CA . ARG A 1 91 ? -5.503 -10.108 10.866 1.00 90.38 91 ARG A CA 1
ATOM 697 C C . ARG A 1 91 ? -4.911 -10.740 9.602 1.00 90.38 91 ARG A C 1
ATOM 699 O O . ARG A 1 91 ? -3.816 -11.294 9.643 1.00 90.38 91 ARG A O 1
ATOM 706 N N . ASP A 1 92 ? -5.630 -10.638 8.486 1.00 90.94 92 ASP A N 1
ATOM 707 C CA . ASP A 1 92 ? -5.300 -11.375 7.259 1.00 90.94 92 ASP A CA 1
ATOM 708 C C . ASP A 1 92 ? -4.577 -10.514 6.214 1.00 90.94 92 ASP A C 1
ATOM 710 O O . ASP A 1 92 ? -3.940 -11.035 5.298 1.00 90.94 92 ASP A O 1
ATOM 714 N N . ARG A 1 93 ? -4.654 -9.184 6.342 1.00 91.12 93 ARG A N 1
ATOM 715 C CA . ARG A 1 93 ? -4.128 -8.238 5.352 1.00 91.12 93 ARG A CA 1
ATOM 716 C C . ARG A 1 93 ? -3.656 -6.935 5.982 1.00 91.12 93 ARG A C 1
ATOM 718 O O . ARG A 1 93 ? -4.136 -6.527 7.034 1.00 91.12 93 ARG A O 1
ATOM 725 N N . SER A 1 94 ? -2.765 -6.247 5.284 1.00 92.19 94 SER A N 1
ATOM 726 C CA . SER A 1 94 ? -2.385 -4.864 5.583 1.00 92.19 94 SER A CA 1
ATOM 727 C C . SER A 1 94 ? -2.437 -4.013 4.323 1.00 92.19 94 SER A C 1
ATOM 729 O O . SER A 1 94 ? -2.245 -4.516 3.215 1.00 92.19 94 SER A O 1
ATOM 731 N N . TYR A 1 95 ? -2.753 -2.733 4.466 1.00 92.56 95 TYR A N 1
ATOM 732 C CA . TYR A 1 95 ? -2.807 -1.799 3.347 1.00 92.56 95 TYR A CA 1
ATOM 733 C C . TYR A 1 95 ? -2.654 -0.356 3.826 1.00 92.56 95 TYR A C 1
ATOM 735 O O . TYR A 1 95 ? -2.829 -0.045 5.000 1.00 92.56 95 TYR A O 1
ATOM 743 N N . MET A 1 96 ? -2.331 0.531 2.895 1.00 91.88 96 MET A N 1
ATOM 744 C CA . MET A 1 96 ? -2.212 1.965 3.107 1.00 91.88 96 MET A CA 1
ATOM 745 C C . MET A 1 96 ? -3.443 2.667 2.552 1.00 91.88 96 MET A C 1
ATOM 747 O O . MET A 1 96 ? -3.910 2.361 1.449 1.00 91.88 96 MET A O 1
ATOM 751 N N . VAL A 1 97 ? -3.927 3.650 3.295 1.00 92.62 97 VAL A N 1
ATOM 752 C CA . VAL A 1 97 ? -4.969 4.583 2.881 1.00 92.62 97 VAL A CA 1
ATOM 753 C C . VAL A 1 97 ? -4.436 6.003 2.976 1.00 92.62 97 VAL A C 1
ATOM 755 O O . VAL A 1 97 ? -3.583 6.311 3.808 1.00 92.62 97 VAL A O 1
ATOM 758 N N . ALA A 1 98 ? -4.933 6.871 2.110 1.00 91.94 98 ALA A N 1
ATOM 759 C CA . ALA A 1 98 ? -4.696 8.297 2.220 1.00 91.94 98 ALA A CA 1
ATOM 760 C C . ALA A 1 98 ? -5.941 9.067 1.804 1.00 91.94 98 ALA A C 1
ATOM 762 O O . ALA A 1 98 ? -6.779 8.591 1.035 1.00 91.94 98 ALA A O 1
ATOM 763 N N . THR A 1 99 ? -6.054 10.278 2.325 1.00 91.81 99 THR A N 1
ATOM 764 C CA . THR A 1 99 ? -7.078 11.229 1.922 1.00 91.81 99 THR A CA 1
ATOM 765 C C . THR A 1 99 ? -6.572 12.013 0.719 1.00 91.81 99 THR A C 1
ATOM 767 O O . THR A 1 99 ? -5.549 12.691 0.799 1.00 91.81 99 THR A O 1
ATOM 770 N N . THR A 1 100 ? -7.271 11.938 -0.406 1.00 88.25 100 THR A N 1
ATOM 771 C CA . THR A 1 100 ? -6.995 12.775 -1.578 1.00 88.25 100 THR A CA 1
ATOM 772 C C . THR A 1 100 ? -7.264 14.247 -1.243 1.00 88.25 100 THR A C 1
ATOM 774 O O . THR A 1 100 ? -7.998 14.563 -0.306 1.00 88.25 100 THR A O 1
ATOM 777 N N . THR A 1 101 ? -6.697 15.182 -2.005 1.00 86.00 101 THR A N 1
ATOM 778 C CA . THR A 1 101 ? -6.995 16.626 -1.882 1.00 86.00 101 THR A CA 1
ATOM 779 C C . THR A 1 101 ? -8.490 16.959 -1.944 1.00 86.00 101 THR A C 1
ATOM 781 O O . THR A 1 101 ? -8.914 17.938 -1.337 1.00 86.00 101 THR A O 1
ATOM 784 N N . GLU A 1 102 ? -9.282 16.125 -2.616 1.00 84.44 102 GLU A N 1
ATOM 785 C CA . GLU A 1 102 ? -10.744 16.213 -2.718 1.00 84.44 102 GLU A CA 1
ATOM 786 C C . GLU A 1 102 ? -11.484 15.775 -1.436 1.00 84.44 102 GLU A C 1
ATOM 788 O O . GLU A 1 102 ? -12.703 15.891 -1.352 1.00 84.44 102 GLU A O 1
ATOM 793 N N . GLY A 1 103 ? -10.766 15.271 -0.427 1.00 86.44 103 GLY A N 1
ATOM 794 C CA . GLY A 1 103 ? -11.334 14.790 0.836 1.00 86.44 103 GLY A CA 1
ATOM 795 C C . GLY A 1 103 ? -11.803 13.332 0.809 1.00 86.44 103 GLY A C 1
ATOM 796 O O . GLY A 1 103 ? -12.298 12.832 1.817 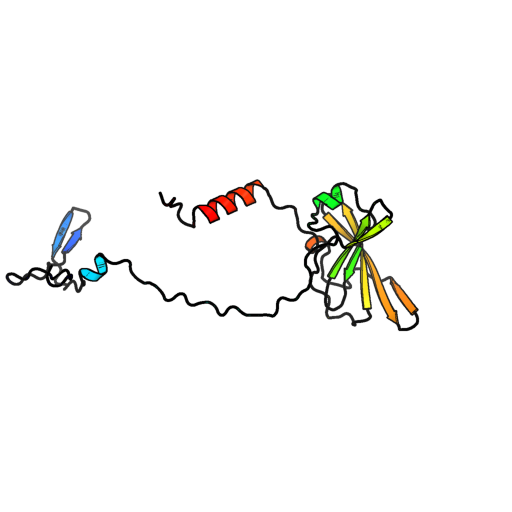1.00 86.44 103 GLY A O 1
ATOM 797 N N . THR A 1 104 ? -11.637 12.626 -0.310 1.00 88.88 104 THR A N 1
ATOM 798 C CA . THR A 1 104 ? -11.979 11.205 -0.434 1.00 88.88 104 THR A CA 1
ATOM 799 C C . THR A 1 104 ? -10.887 10.324 0.172 1.00 88.88 104 THR A C 1
ATOM 801 O O . THR A 1 104 ? -9.697 10.537 -0.055 1.00 88.88 104 THR A O 1
ATOM 804 N N . VAL A 1 105 ? -11.274 9.321 0.965 1.00 90.12 105 VAL A N 1
ATOM 805 C CA . VAL A 1 105 ? -10.334 8.317 1.487 1.00 90.12 105 VAL A CA 1
ATOM 806 C C . VAL A 1 105 ? -10.199 7.212 0.452 1.00 90.12 105 VAL A C 1
ATOM 808 O O . VAL A 1 105 ? -11.165 6.505 0.177 1.00 90.12 105 VAL A O 1
ATOM 811 N N . SER A 1 106 ? -9.000 7.067 -0.102 1.00 89.00 106 SER A N 1
ATOM 812 C CA . SER A 1 106 ? -8.690 6.049 -1.104 1.00 89.00 106 SER A CA 1
ATOM 813 C C . SER A 1 106 ? -7.579 5.143 -0.598 1.00 89.00 106 SER A C 1
ATOM 815 O O . SER A 1 106 ? -6.640 5.588 0.073 1.00 89.00 106 SER A O 1
ATOM 817 N N . ARG A 1 107 ? -7.653 3.854 -0.929 1.00 90.50 107 ARG A N 1
ATOM 818 C CA . ARG A 1 107 ? -6.526 2.947 -0.713 1.00 90.50 107 ARG A CA 1
ATOM 819 C C . ARG A 1 107 ? -5.430 3.297 -1.710 1.00 90.50 107 ARG A C 1
ATOM 821 O O . ARG A 1 107 ? -5.716 3.480 -2.889 1.00 90.50 107 ARG A O 1
ATOM 828 N N . ILE A 1 108 ? -4.187 3.354 -1.234 1.00 89.6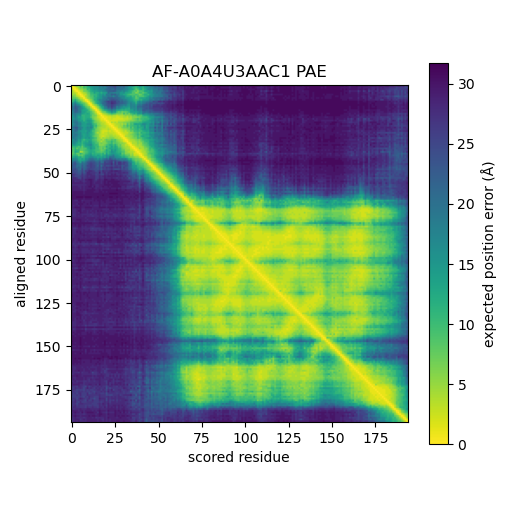9 108 ILE A N 1
ATOM 829 C CA . ILE A 1 108 ? -3.008 3.746 -2.024 1.00 89.69 108 ILE A CA 1
ATOM 830 C C . ILE A 1 108 ? -1.945 2.641 -2.124 1.00 89.69 108 ILE A C 1
ATOM 832 O O . ILE A 1 108 ? -0.935 2.816 -2.795 1.00 89.69 108 ILE A O 1
ATOM 836 N N . SER A 1 109 ? -2.158 1.481 -1.495 1.00 90.06 109 SER A N 1
ATOM 837 C CA . SER A 1 109 ? -1.272 0.323 -1.651 1.00 90.06 109 SER A CA 1
ATOM 838 C C . SER A 1 109 ? -2.022 -0.950 -2.034 1.00 90.06 109 SER A C 1
ATOM 840 O O . SER A 1 109 ? -3.208 -1.104 -1.720 1.00 90.06 109 SER A O 1
ATOM 842 N N . PRO A 1 110 ? -1.325 -1.919 -2.649 1.00 88.69 110 PRO A N 1
ATOM 843 C CA . PRO A 1 110 ? -1.782 -3.298 -2.684 1.00 88.69 110 PRO A CA 1
ATOM 844 C C . PRO A 1 110 ? -1.965 -3.855 -1.268 1.00 88.69 110 PRO A C 1
ATOM 846 O O . PRO A 1 110 ? -1.418 -3.331 -0.292 1.00 88.69 110 PRO A O 1
ATOM 849 N N . PHE A 1 111 ? -2.704 -4.958 -1.171 1.00 89.69 111 PHE A N 1
ATOM 850 C CA . PHE A 1 111 ? -2.783 -5.719 0.068 1.00 89.69 111 PHE A CA 1
ATOM 851 C C . PHE A 1 111 ? -1.468 -6.466 0.323 1.00 89.69 111 PHE A C 1
ATOM 853 O O . PHE A 1 111 ? -1.021 -7.259 -0.510 1.00 89.69 111 PHE A O 1
ATOM 860 N N . GLY A 1 112 ? -0.869 -6.198 1.479 1.00 88.25 112 GLY A N 1
ATOM 861 C CA . GLY A 1 112 ? 0.228 -6.952 2.067 1.00 88.25 112 GLY A CA 1
ATOM 862 C C . GLY A 1 112 ? -0.265 -7.992 3.074 1.00 88.25 112 GLY A C 1
ATOM 863 O O . GLY A 1 112 ? -1.467 -8.185 3.266 1.00 88.25 112 GLY A O 1
ATOM 864 N N . LYS A 1 113 ? 0.684 -8.660 3.736 1.00 89.19 113 LYS A N 1
ATOM 865 C CA . LYS A 1 113 ? 0.400 -9.631 4.803 1.00 89.19 113 LYS A CA 1
ATOM 866 C C . LYS A 1 113 ? -0.188 -8.934 6.034 1.00 89.19 113 LYS A C 1
ATOM 868 O O . LYS A 1 113 ? 0.179 -7.798 6.320 1.00 89.19 113 LYS A O 1
ATOM 873 N N . GLY A 1 114 ? -1.125 -9.589 6.710 1.00 88.44 114 GLY A N 1
ATOM 874 C CA . GLY A 1 114 ? -1.686 -9.119 7.978 1.00 88.44 114 GLY A CA 1
ATOM 875 C C . GLY A 1 114 ? -0.909 -9.601 9.202 1.00 88.44 114 GLY A C 1
ATOM 876 O O . GLY A 1 114 ? 0.069 -10.342 9.090 1.00 88.44 114 GLY A O 1
ATOM 877 N N . ASP A 1 115 ? -1.376 -9.191 10.380 1.00 89.00 115 ASP A N 1
ATOM 878 C CA . ASP A 1 115 ? -0.829 -9.609 11.670 1.00 89.00 115 ASP A CA 1
ATOM 879 C C . ASP A 1 115 ? -1.745 -10.632 12.350 1.00 89.00 115 ASP A C 1
ATOM 881 O O . ASP A 1 115 ? -2.798 -10.301 12.895 1.00 89.00 115 ASP A O 1
ATOM 885 N N . THR A 1 116 ? -1.318 -11.894 12.378 1.00 86.75 116 THR A N 1
ATOM 886 C CA . THR A 1 116 ? -2.114 -13.006 12.921 1.00 86.75 116 THR A CA 1
ATOM 887 C C . THR A 1 116 ? -2.377 -12.911 14.425 1.00 86.75 116 THR A C 1
ATOM 889 O O . THR A 1 116 ? -3.159 -13.707 14.952 1.00 86.75 116 THR A O 1
ATOM 892 N N . ARG A 1 117 ? -1.720 -11.987 15.139 1.00 87.44 117 ARG A N 1
ATOM 893 C CA . ARG A 1 117 ? -1.963 -11.735 16.568 1.00 87.44 117 ARG A CA 1
ATOM 894 C C . ARG A 1 117 ? -3.249 -10.943 16.802 1.00 87.44 117 ARG A C 1
ATOM 896 O O . ARG A 1 117 ? -3.798 -11.004 17.899 1.00 87.44 117 ARG A O 1
ATOM 903 N N . LEU A 1 118 ? -3.746 -10.244 15.782 1.00 86.81 118 LEU A N 1
ATOM 904 C CA . LEU A 1 118 ? -5.007 -9.515 15.849 1.00 86.81 118 LEU A CA 1
ATOM 905 C C . LEU A 1 118 ? -6.207 -10.456 15.735 1.00 86.81 118 LEU A C 1
ATOM 907 O O . LEU A 1 118 ? -6.198 -11.443 14.989 1.00 86.81 118 LEU A O 1
ATOM 911 N N . GLN A 1 119 ? -7.266 -10.124 16.467 1.00 87.19 119 GLN A N 1
ATOM 912 C CA . GLN A 1 119 ? -8.578 -10.742 16.289 1.00 87.19 119 GLN A CA 1
ATOM 913 C C . GLN A 1 119 ? -9.254 -10.199 15.022 1.00 87.19 119 GLN A C 1
ATOM 915 O O . GLN A 1 119 ? -8.938 -9.106 14.562 1.00 87.19 119 GLN A O 1
ATOM 920 N N . THR A 1 120 ? -10.216 -10.933 14.457 1.00 85.56 120 THR A N 1
ATOM 921 C CA . THR A 1 120 ? -10.919 -10.531 13.219 1.00 85.56 120 THR A CA 1
ATOM 922 C C . THR A 1 120 ? -11.648 -9.188 13.344 1.00 85.56 120 THR A C 1
ATOM 924 O O . THR A 1 120 ? -11.834 -8.487 12.356 1.00 85.56 120 THR A O 1
ATOM 927 N N . ASN A 1 121 ? -12.049 -8.807 14.554 1.00 86.94 121 ASN A N 1
ATOM 928 C CA . ASN A 1 121 ? -12.720 -7.543 14.844 1.00 86.94 121 ASN A CA 1
ATOM 929 C C . ASN A 1 121 ? -11.762 -6.417 15.276 1.00 86.94 121 ASN A C 1
ATOM 931 O O . ASN A 1 121 ? -12.205 -5.312 15.593 1.00 86.94 121 ASN A O 1
ATOM 935 N N . GLN A 1 122 ? -10.458 -6.686 15.307 1.00 87.56 122 GLN A N 1
ATOM 936 C CA . GLN A 1 122 ? -9.430 -5.724 15.675 1.00 87.56 122 GLN A CA 1
ATOM 937 C C . GLN A 1 122 ? -8.643 -5.301 14.442 1.00 87.56 122 GLN A C 1
ATOM 939 O O . GLN A 1 122 ? -8.297 -6.115 13.585 1.00 87.56 122 GLN A O 1
ATOM 944 N N . ARG A 1 123 ? -8.315 -4.015 14.380 1.00 90.44 123 ARG A N 1
ATOM 945 C CA . ARG A 1 123 ? -7.374 -3.477 13.403 1.00 90.44 123 ARG A CA 1
ATOM 946 C C . ARG A 1 123 ? -6.466 -2.456 14.061 1.00 90.44 123 ARG A C 1
ATOM 948 O O . ARG A 1 123 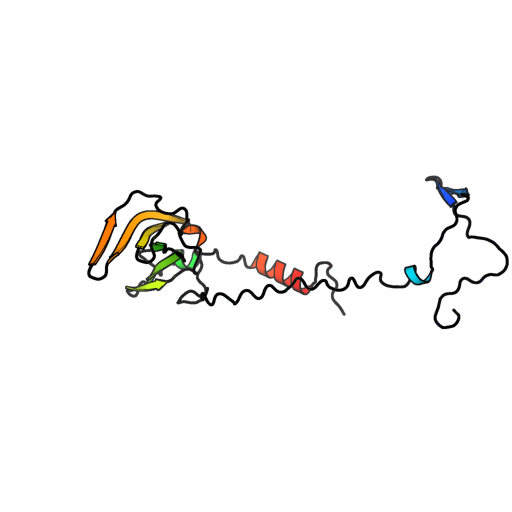? -6.894 -1.725 14.952 1.00 90.44 123 ARG A O 1
ATOM 955 N N . ILE A 1 124 ? -5.223 -2.401 13.612 1.00 89.50 124 ILE A N 1
ATOM 956 C CA . ILE A 1 124 ? -4.281 -1.362 14.012 1.00 89.50 124 ILE A CA 1
ATOM 957 C C . ILE A 1 124 ? -4.299 -0.290 12.933 1.00 89.50 124 ILE A C 1
ATOM 959 O O . ILE A 1 124 ? -4.114 -0.561 11.748 1.00 89.50 124 ILE A O 1
ATOM 963 N N . GLU A 1 125 ? -4.521 0.932 13.372 1.00 91.88 125 GLU A N 1
ATOM 964 C CA . GLU A 1 125 ? -4.532 2.143 12.581 1.00 91.88 125 GLU A CA 1
ATOM 965 C C . GLU A 1 125 ? -3.257 2.924 12.907 1.00 91.88 125 GLU A C 1
ATOM 967 O O . GLU A 1 125 ? -3.128 3.470 14.000 1.00 91.88 125 GLU A O 1
ATOM 972 N N . ARG A 1 126 ? -2.292 2.974 11.983 1.00 90.31 126 ARG A N 1
ATOM 973 C CA . ARG A 1 126 ? -1.050 3.729 12.186 1.00 90.31 126 ARG A CA 1
ATOM 974 C C . ARG A 1 126 ? -1.009 4.975 11.347 1.00 90.31 126 ARG A C 1
ATOM 976 O O . ARG A 1 126 ? -1.068 4.896 10.124 1.00 90.31 126 ARG A O 1
ATOM 983 N N . ILE A 1 127 ? -0.840 6.110 11.997 1.00 91.12 127 ILE A N 1
ATOM 984 C CA . ILE A 1 127 ? -0.661 7.382 11.315 1.00 91.12 127 ILE A CA 1
ATOM 985 C C . ILE A 1 127 ? 0.796 7.459 10.871 1.00 91.12 127 ILE A C 1
ATOM 987 O O . ILE A 1 127 ? 1.713 7.275 11.676 1.00 91.12 127 ILE A O 1
ATOM 991 N N . CYS A 1 128 ? 1.010 7.711 9.584 1.00 89.19 128 CYS A N 1
ATOM 992 C CA . CYS A 1 128 ? 2.334 7.775 8.992 1.00 89.19 128 CYS A CA 1
ATOM 993 C C . CYS A 1 128 ? 2.650 9.194 8.520 1.00 89.19 128 CYS A C 1
ATOM 995 O O . CYS A 1 128 ? 1.835 9.858 7.880 1.00 89.19 128 CYS A O 1
ATOM 997 N N . GLU A 1 129 ? 3.868 9.640 8.802 1.00 89.56 129 GLU A N 1
ATOM 998 C CA . GLU A 1 129 ? 4.437 10.849 8.225 1.00 89.56 129 GLU A CA 1
ATOM 999 C C . GLU A 1 129 ? 5.264 10.468 7.000 1.00 89.56 129 GLU A C 1
ATOM 1001 O O . GLU A 1 129 ? 6.062 9.529 7.047 1.00 89.56 129 GLU A O 1
ATOM 1006 N N . VAL A 1 130 ? 5.075 11.196 5.902 1.00 87.00 130 VAL A N 1
ATOM 1007 C CA . VAL A 1 130 ? 5.871 11.006 4.690 1.00 87.00 130 VAL A CA 1
ATOM 1008 C C . VAL A 1 130 ? 6.822 12.176 4.536 1.00 87.00 130 VAL A C 1
ATOM 1010 O O . VAL A 1 130 ? 6.402 13.331 4.496 1.00 87.00 130 VAL A O 1
ATOM 1013 N N . LYS A 1 131 ? 8.112 11.858 4.470 1.00 85.12 131 LYS A N 1
ATOM 1014 C CA . LYS A 1 131 ? 9.188 12.823 4.300 1.00 85.12 131 LYS A CA 1
ATOM 1015 C C . LYS A 1 131 ? 10.295 12.212 3.450 1.00 85.12 131 LYS A C 1
ATOM 1017 O O . LYS A 1 131 ? 10.719 11.091 3.714 1.00 85.12 131 LYS A O 1
ATOM 1022 N N . ASP A 1 132 ? 10.782 12.962 2.466 1.00 80.56 132 ASP A N 1
ATOM 1023 C CA . ASP A 1 132 ? 11.919 12.578 1.617 1.00 80.56 132 ASP A CA 1
ATOM 1024 C C . ASP A 1 132 ? 11.754 11.180 0.974 1.00 80.56 132 ASP A C 1
ATOM 1026 O O . ASP A 1 132 ? 12.664 10.351 1.023 1.00 80.56 132 ASP A O 1
ATOM 1030 N N . SER A 1 133 ? 10.569 10.882 0.420 1.00 80.50 133 SER A N 1
ATOM 1031 C CA . SER A 1 133 ? 10.221 9.565 -0.151 1.00 80.50 133 SER A CA 1
ATOM 1032 C C . SER A 1 133 ? 10.304 8.385 0.840 1.00 80.50 133 SER A C 1
ATOM 1034 O O . SER A 1 133 ? 10.388 7.219 0.436 1.00 80.50 133 SER A O 1
ATOM 1036 N N . SER A 1 134 ? 10.287 8.671 2.144 1.00 85.50 134 SER A N 1
ATOM 1037 C CA . SER A 1 134 ? 10.269 7.694 3.230 1.00 85.50 134 SER A CA 1
ATOM 1038 C C . SER A 1 134 ? 9.027 7.883 4.096 1.00 85.50 134 SER A C 1
ATOM 1040 O O . SER A 1 134 ? 8.638 9.002 4.432 1.00 85.50 134 SER A O 1
ATOM 1042 N N . ILE A 1 135 ? 8.407 6.768 4.469 1.00 88.31 135 ILE A N 1
ATOM 1043 C CA . ILE A 1 135 ? 7.227 6.706 5.320 1.00 88.31 135 ILE A CA 1
ATOM 1044 C C . ILE A 1 135 ? 7.673 6.278 6.711 1.00 88.31 135 ILE A C 1
ATOM 1046 O O . ILE A 1 135 ? 8.235 5.198 6.885 1.00 88.31 135 ILE A O 1
ATOM 1050 N N . LYS A 1 136 ? 7.411 7.119 7.711 1.00 89.06 136 LYS A N 1
ATOM 1051 C CA . LYS A 1 136 ? 7.714 6.826 9.112 1.00 89.06 136 LYS A CA 1
ATOM 1052 C C . LYS A 1 136 ? 6.425 6.739 9.926 1.00 89.06 136 LYS A C 1
ATOM 1054 O O . LYS A 1 136 ? 5.591 7.640 9.830 1.00 89.06 136 LYS A O 1
ATOM 1059 N N . PRO A 1 137 ? 6.228 5.680 10.729 1.00 87.88 137 PRO A N 1
ATOM 1060 C CA . PRO A 1 137 ? 5.095 5.614 11.640 1.00 87.88 137 PRO A CA 1
ATOM 1061 C C . PRO A 1 137 ? 5.268 6.661 12.745 1.00 87.88 137 PRO A C 1
ATOM 1063 O O . PRO A 1 137 ? 6.348 6.788 13.322 1.00 87.88 137 PRO A O 1
ATOM 1066 N N . LYS A 1 138 ? 4.204 7.414 13.023 1.00 87.19 138 LYS A N 1
ATOM 1067 C CA . LYS A 1 138 ? 4.169 8.431 14.077 1.00 87.19 138 LYS A CA 1
ATOM 1068 C C . LYS A 1 138 ? 3.395 7.933 15.294 1.00 87.19 138 LYS A C 1
ATOM 1070 O O . LYS A 1 138 ? 3.904 7.986 16.407 1.00 87.19 138 LYS A O 1
ATOM 1075 N N . GLU A 1 139 ? 2.188 7.425 15.068 1.00 85.12 139 GLU A N 1
ATOM 1076 C CA . GLU A 1 139 ? 1.250 7.008 16.115 1.00 85.12 139 GLU A CA 1
ATOM 1077 C C . GLU A 1 139 ? 0.569 5.695 15.717 1.00 85.12 139 GLU A C 1
ATOM 1079 O O . GLU A 1 139 ? 0.338 5.450 14.530 1.00 85.12 139 GLU A O 1
ATOM 1084 N N . GLU A 1 140 ? 0.246 4.851 16.701 1.00 85.50 140 GLU A N 1
ATOM 1085 C CA . GLU A 1 140 ? -0.492 3.599 16.509 1.00 85.50 140 GLU A CA 1
ATOM 1086 C C . GLU A 1 140 ? -1.734 3.570 17.404 1.00 85.50 140 GLU A C 1
ATOM 1088 O O . GLU A 1 140 ? -1.653 3.742 18.623 1.00 85.50 140 GLU A O 1
ATOM 1093 N N . ILE A 1 141 ? -2.886 3.317 16.789 1.00 86.62 141 ILE A N 1
ATOM 1094 C CA . ILE A 1 141 ? -4.188 3.253 17.445 1.00 86.62 141 ILE A CA 1
ATOM 1095 C C . ILE A 1 141 ? -4.743 1.848 17.240 1.00 86.62 141 ILE A C 1
ATOM 1097 O O . ILE A 1 141 ? -4.925 1.401 16.105 1.00 86.62 141 ILE A O 1
ATOM 1101 N N . LEU A 1 142 ? -5.045 1.144 18.327 1.00 85.88 142 LEU A N 1
ATOM 1102 C CA . LEU A 1 142 ? -5.775 -0.113 18.256 1.00 85.88 142 LEU A CA 1
ATOM 1103 C C . LEU A 1 142 ? -7.273 0.186 18.197 1.00 85.88 142 LEU A C 1
ATOM 1105 O O . LEU A 1 142 ? -7.849 0.758 19.125 1.00 85.88 142 LEU A O 1
ATOM 1109 N N . VAL A 1 143 ? -7.915 -0.226 17.109 1.00 86.12 143 VAL A N 1
ATOM 1110 C CA . VAL A 1 143 ? -9.353 -0.072 16.902 1.00 86.12 143 VAL A CA 1
ATOM 1111 C C . VAL A 1 143 ? -10.016 -1.433 17.034 1.00 86.12 143 VAL A C 1
ATOM 1113 O O . VAL A 1 143 ? -9.782 -2.338 16.232 1.00 86.12 143 VAL A O 1
ATOM 1116 N N . THR A 1 144 ? -10.866 -1.571 18.048 1.00 85.44 144 THR A N 1
ATOM 1117 C CA . THR A 1 144 ? -11.665 -2.780 18.266 1.00 85.44 144 THR A CA 1
ATOM 1118 C C . THR A 1 144 ? -13.112 -2.494 17.896 1.00 85.44 144 THR A C 1
ATOM 1120 O O . THR A 1 144 ? -13.745 -1.614 18.479 1.00 85.44 144 THR A O 1
ATOM 1123 N N . HIS A 1 145 ? -13.637 -3.242 16.927 1.00 82.69 145 HIS A N 1
ATOM 1124 C CA . HIS A 1 145 ? -15.045 -3.191 16.559 1.00 82.69 145 HIS A CA 1
ATOM 1125 C C . HIS A 1 145 ? -15.812 -4.177 17.443 1.00 82.69 145 HIS A C 1
ATOM 1127 O O . HIS A 1 145 ? -15.630 -5.394 17.352 1.00 82.69 145 HIS A O 1
ATOM 1133 N N . THR A 1 146 ? -16.658 -3.648 18.318 1.00 78.88 146 THR A N 1
ATOM 1134 C CA . THR A 1 146 ? -17.668 -4.427 19.044 1.00 78.88 146 THR A CA 1
ATOM 1135 C C . THR A 1 146 ? -19.022 -4.167 18.378 1.00 78.88 146 THR A C 1
ATOM 1137 O O . THR A 1 146 ? -19.164 -3.167 17.679 1.00 78.88 146 THR A O 1
ATOM 1140 N N . GLN A 1 147 ? -20.002 -5.065 18.532 1.00 73.75 147 GLN A N 1
ATOM 1141 C CA . GLN A 1 147 ? -21.289 -4.999 17.812 1.00 73.75 147 GLN A CA 1
ATOM 1142 C C . GLN A 1 147 ? -22.008 -3.640 17.931 1.00 73.75 147 GLN A C 1
ATOM 1144 O O . GLN A 1 147 ? -22.651 -3.236 16.968 1.00 73.75 147 GLN A O 1
ATOM 1149 N N . ASP A 1 148 ? -21.812 -2.918 19.041 1.00 67.62 148 ASP A N 1
ATOM 1150 C CA . ASP A 1 148 ? -22.468 -1.632 19.311 1.00 67.62 148 ASP A CA 1
ATOM 1151 C C . ASP A 1 148 ? -21.508 -0.429 19.418 1.00 67.62 148 ASP A C 1
ATOM 1153 O O . ASP A 1 148 ? -21.962 0.714 19.418 1.00 67.62 148 ASP A O 1
ATOM 1157 N N . GLU A 1 149 ? -20.184 -0.638 19.490 1.00 75.50 149 GLU A N 1
ATOM 1158 C CA . GLU A 1 149 ? -19.233 0.455 19.748 1.00 75.50 149 GLU A CA 1
ATOM 1159 C C . GLU A 1 149 ? -17.849 0.224 19.116 1.00 75.50 149 GLU A C 1
ATOM 1161 O O . GLU A 1 149 ? -17.301 -0.884 19.119 1.00 75.50 149 GLU A O 1
ATOM 1166 N N . VAL A 1 150 ? -17.266 1.305 18.584 1.00 77.75 150 VAL A N 1
ATOM 1167 C CA . VAL A 1 150 ? -15.889 1.342 18.074 1.00 77.75 150 VAL A CA 1
ATOM 1168 C C . VAL A 1 150 ? -14.994 1.940 19.151 1.00 77.75 150 VAL A C 1
ATOM 1170 O O . VAL A 1 150 ? -14.932 3.158 19.316 1.00 77.75 150 VAL A O 1
ATOM 1173 N N . VAL A 1 151 ? -14.270 1.081 19.865 1.00 80.50 151 VAL A N 1
ATOM 1174 C CA . VAL A 1 151 ? -13.331 1.514 20.904 1.00 80.50 151 VAL A CA 1
ATOM 1175 C C . VAL A 1 151 ? -11.970 1.775 20.263 1.00 80.50 151 VAL A C 1
ATOM 1177 O O . VAL A 1 151 ? -11.382 0.880 19.647 1.00 80.50 151 VAL A O 1
ATOM 1180 N N . ARG A 1 152 ? -11.474 3.009 20.404 1.00 80.00 152 ARG A N 1
ATOM 1181 C CA . ARG A 1 152 ? -10.139 3.433 19.961 1.00 80.00 152 ARG A CA 1
ATOM 1182 C 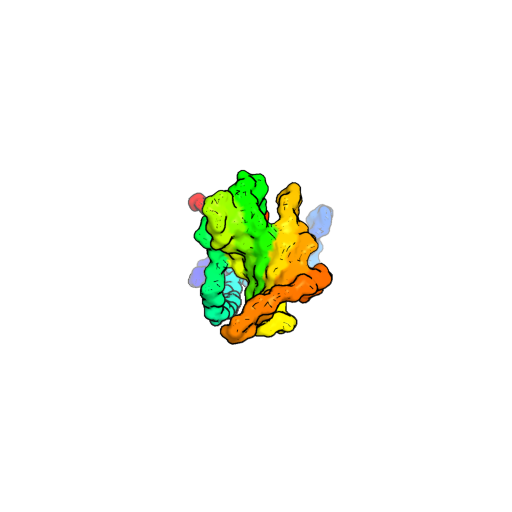C . ARG A 1 152 ? -9.234 3.553 21.181 1.00 80.00 152 ARG A C 1
ATOM 1184 O O . ARG A 1 152 ? -9.432 4.441 22.003 1.00 80.00 152 ARG A O 1
ATOM 1191 N N . ALA A 1 153 ? -8.265 2.656 21.301 1.00 75.94 153 ALA A N 1
ATOM 1192 C CA . ALA A 1 153 ? -7.250 2.721 22.341 1.00 75.94 153 ALA A CA 1
ATOM 1193 C C . ALA A 1 153 ? -5.939 3.220 21.727 1.00 75.94 153 ALA A C 1
ATOM 1195 O O . ALA A 1 153 ? -5.388 2.584 20.826 1.00 75.94 153 ALA A O 1
ATOM 1196 N N . GLU A 1 154 ? -5.445 4.361 22.205 1.00 70.44 154 GLU A N 1
ATOM 1197 C CA . GLU A 1 154 ? -4.086 4.808 21.904 1.00 70.44 154 GLU A CA 1
ATOM 1198 C C . GLU A 1 154 ? -3.091 3.848 22.559 1.00 70.44 154 GLU A C 1
ATOM 1200 O O . GLU A 1 154 ? -3.245 3.448 23.716 1.00 70.44 154 GLU A O 1
ATOM 1205 N N . THR A 1 155 ? -2.079 3.444 21.803 1.00 67.56 155 THR A N 1
ATOM 1206 C CA . THR A 1 155 ? -1.139 2.398 22.213 1.00 67.56 155 THR A CA 1
ATOM 1207 C C . THR A 1 155 ? 0.297 2.820 21.959 1.00 67.56 155 THR A C 1
ATOM 1209 O O . THR A 1 155 ? 0.575 3.736 21.188 1.00 67.56 155 THR A O 1
ATOM 1212 N N . GLN A 1 156 ? 1.232 2.145 22.629 1.00 64.62 156 GLN A N 1
ATOM 1213 C CA . GLN A 1 156 ? 2.654 2.337 22.367 1.00 64.62 156 GLN A CA 1
ATOM 1214 C C . GLN A 1 156 ? 2.997 1.848 20.952 1.00 64.62 156 GLN A C 1
ATOM 1216 O O . GLN A 1 156 ? 2.427 0.866 20.473 1.00 64.62 156 GLN A O 1
ATOM 1221 N N . LEU A 1 157 ? 3.941 2.531 20.297 1.00 61.66 157 LEU A N 1
ATOM 1222 C CA . LEU A 1 157 ? 4.508 2.105 19.014 1.00 61.66 157 LEU A CA 1
ATOM 1223 C C . LEU A 1 157 ? 4.995 0.646 19.105 1.00 61.66 157 LEU A C 1
ATOM 1225 O O . LEU A 1 157 ? 5.503 0.243 20.154 1.00 61.66 157 LEU A O 1
ATOM 1229 N N . ASN A 1 158 ? 4.904 -0.099 17.995 1.00 68.19 158 ASN A N 1
ATOM 1230 C CA . ASN A 1 158 ? 5.301 -1.511 17.824 1.00 68.19 158 ASN A CA 1
ATOM 1231 C C . ASN A 1 158 ? 4.222 -2.584 18.079 1.00 68.19 158 ASN A C 1
ATOM 1233 O O . ASN A 1 158 ? 4.564 -3.721 18.414 1.00 68.19 158 ASN A O 1
ATOM 1237 N N . LEU A 1 159 ? 2.931 -2.303 17.867 1.00 71.50 159 LEU A N 1
ATOM 1238 C CA . LEU A 1 159 ? 1.924 -3.373 17.931 1.00 71.50 159 LEU A CA 1
ATOM 1239 C C . LEU A 1 159 ? 2.077 -4.392 16.796 1.00 71.50 159 LEU A C 1
ATOM 1241 O O . LEU A 1 159 ? 1.778 -5.565 16.996 1.00 71.50 159 LEU A O 1
ATOM 1245 N N . SER A 1 160 ? 2.574 -3.973 15.628 1.00 73.75 160 SER A N 1
ATOM 1246 C CA . SER A 1 160 ? 2.850 -4.845 14.481 1.00 73.75 160 SER A CA 1
ATOM 1247 C C . SER A 1 160 ? 4.291 -4.737 13.972 1.00 73.75 160 SER A C 1
ATOM 1249 O O . SER A 1 160 ? 4.891 -3.666 13.953 1.00 73.75 160 SER A O 1
ATOM 1251 N N . GLU A 1 161 ? 4.850 -5.841 13.490 1.00 81.00 161 GLU A N 1
ATOM 1252 C CA . GLU A 1 161 ? 6.178 -5.854 12.854 1.00 81.00 161 GLU A CA 1
ATOM 1253 C C . GLU A 1 161 ? 6.154 -5.314 11.413 1.00 81.00 161 GLU A C 1
ATOM 1255 O O . GLU A 1 161 ? 7.196 -5.128 10.789 1.00 81.00 161 GLU A O 1
ATOM 1260 N N . HIS A 1 162 ? 4.964 -5.066 10.859 1.00 84.06 162 HIS A N 1
ATOM 1261 C CA . HIS A 1 162 ? 4.820 -4.652 9.470 1.00 84.06 162 HIS A CA 1
ATOM 1262 C C . HIS A 1 162 ? 5.313 -3.219 9.261 1.00 84.06 162 HIS A C 1
ATOM 1264 O O . HIS A 1 162 ? 4.800 -2.284 9.867 1.00 84.06 162 HIS A O 1
ATOM 1270 N N . ASP A 1 163 ? 6.279 -3.039 8.368 1.00 86.50 163 ASP A N 1
ATOM 1271 C CA . ASP A 1 163 ? 6.793 -1.720 8.003 1.00 86.50 163 ASP A CA 1
ATOM 1272 C C . ASP A 1 163 ? 5.903 -1.076 6.918 1.00 86.50 163 ASP A C 1
ATOM 1274 O O . ASP A 1 163 ? 5.723 -1.684 5.851 1.00 86.50 163 ASP A O 1
ATOM 1278 N N . PRO A 1 164 ? 5.351 0.137 7.140 1.00 85.12 164 PRO A N 1
ATOM 1279 C CA . PRO A 1 164 ? 4.563 0.844 6.130 1.00 85.12 164 PRO A CA 1
ATOM 1280 C C . PRO A 1 164 ? 5.339 1.113 4.831 1.00 85.12 164 PRO A C 1
ATOM 1282 O O . PRO A 1 164 ? 4.732 1.139 3.758 1.00 85.12 164 PRO A O 1
ATOM 1285 N N . GLN A 1 165 ? 6.672 1.244 4.885 1.00 87.19 165 GLN A N 1
ATOM 1286 C CA . GLN A 1 165 ? 7.507 1.487 3.703 1.00 87.19 165 GLN A CA 1
ATOM 1287 C C . GLN A 1 165 ? 7.413 0.350 2.673 1.00 87.19 165 GLN A C 1
ATOM 1289 O O . GLN A 1 165 ? 7.536 0.586 1.472 1.00 87.19 165 GLN A O 1
ATOM 1294 N N . ASN A 1 166 ? 7.167 -0.882 3.124 1.00 87.56 166 ASN A N 1
ATOM 1295 C CA . ASN A 1 166 ? 7.124 -2.059 2.255 1.00 87.56 166 ASN A CA 1
ATOM 1296 C C . ASN A 1 166 ? 5.805 -2.204 1.483 1.00 87.56 166 ASN A C 1
ATOM 1298 O O . ASN A 1 166 ? 5.721 -3.028 0.572 1.00 87.56 166 ASN A O 1
ATOM 1302 N N . LEU A 1 167 ? 4.773 -1.434 1.839 1.00 86.44 167 LEU A N 1
ATOM 1303 C CA . LEU A 1 167 ? 3.463 -1.523 1.195 1.00 86.44 167 LEU A CA 1
ATOM 1304 C C . LEU A 1 167 ? 3.381 -0.696 -0.089 1.00 86.44 167 LEU A C 1
ATOM 1306 O O . LEU A 1 167 ? 2.634 -1.062 -0.996 1.00 86.44 167 LEU A O 1
ATOM 1310 N N . ILE A 1 168 ? 4.150 0.389 -0.195 1.00 87.69 168 ILE A N 1
ATOM 1311 C CA . ILE A 1 168 ? 4.147 1.250 -1.380 1.00 87.69 168 ILE A CA 1
ATOM 1312 C C . ILE A 1 168 ? 5.398 0.968 -2.216 1.00 87.69 168 ILE A C 1
ATOM 1314 O O . ILE A 1 168 ? 6.514 1.240 -1.770 1.00 87.69 168 ILE A O 1
ATOM 1318 N N . PRO A 1 169 ? 5.251 0.435 -3.441 1.00 86.56 169 PRO A N 1
ATOM 1319 C CA . PRO A 1 169 ? 6.398 0.145 -4.281 1.00 86.56 169 PRO A CA 1
ATOM 1320 C C . PRO A 1 169 ? 7.051 1.431 -4.803 1.00 86.56 169 PRO A C 1
ATOM 1322 O O . PRO A 1 169 ? 6.400 2.444 -5.070 1.00 86.56 169 PRO A O 1
ATOM 1325 N N . PHE A 1 170 ? 8.359 1.363 -5.037 1.00 86.25 170 PHE A N 1
ATOM 1326 C CA . PHE A 1 170 ? 9.064 2.391 -5.795 1.00 86.25 170 PHE A CA 1
ATOM 1327 C C . PHE A 1 170 ? 8.758 2.274 -7.289 1.00 86.25 170 PHE A C 1
ATOM 1329 O O . PHE A 1 170 ? 8.585 1.172 -7.822 1.00 86.25 170 PHE A O 1
ATOM 1336 N N . ALA A 1 171 ? 8.742 3.418 -7.976 1.00 85.06 171 ALA A N 1
ATOM 1337 C CA . ALA A 1 171 ? 8.581 3.450 -9.420 1.00 85.06 171 ALA A CA 1
ATOM 1338 C C . ALA A 1 171 ? 9.700 2.630 -10.099 1.00 85.06 171 ALA A C 1
ATOM 1340 O O . ALA A 1 171 ? 10.879 2.759 -9.741 1.00 85.06 171 ALA A O 1
ATOM 1341 N N . PRO A 1 172 ? 9.369 1.766 -11.075 1.00 84.56 172 PRO A N 1
ATOM 1342 C CA . PRO A 1 172 ? 10.364 0.944 -11.743 1.00 84.56 172 PRO A CA 1
ATOM 1343 C C . PRO A 1 172 ? 11.358 1.823 -12.508 1.00 84.56 172 PRO A C 1
ATOM 1345 O O . PRO A 1 172 ? 10.972 2.698 -13.278 1.00 84.56 172 PRO A O 1
ATOM 1348 N N . ASN A 1 173 ? 12.656 1.553 -12.350 1.00 88.88 173 ASN A N 1
ATOM 1349 C CA . ASN A 1 173 ? 13.686 2.282 -13.087 1.00 88.88 173 ASN A CA 1
ATOM 1350 C C . ASN A 1 173 ? 13.556 2.005 -14.603 1.00 88.88 173 ASN A C 1
ATOM 1352 O O . ASN A 1 173 ? 13.781 0.861 -15.026 1.00 88.88 173 ASN A O 1
ATOM 1356 N N . PRO A 1 174 ? 13.268 3.022 -15.440 1.00 87.56 174 PRO A N 1
ATOM 1357 C CA . PRO A 1 174 ? 12.985 2.823 -16.860 1.00 87.56 174 PRO A CA 1
ATOM 1358 C C . PRO A 1 174 ? 14.186 2.251 -17.619 1.00 87.56 174 PRO A C 1
ATOM 1360 O O . PRO A 1 174 ? 14.019 1.393 -18.486 1.00 87.56 174 PRO A O 1
ATOM 1363 N N . ARG A 1 175 ? 15.415 2.643 -17.254 1.00 86.44 175 ARG A N 1
ATOM 1364 C CA . ARG A 1 175 ? 16.643 2.132 -17.887 1.00 86.44 175 ARG A CA 1
ATOM 1365 C C . ARG A 1 175 ? 16.833 0.645 -17.604 1.00 86.44 175 ARG A C 1
ATOM 1367 O O . ARG A 1 175 ? 17.193 -0.127 -18.494 1.00 86.44 175 ARG A O 1
ATOM 1374 N N . LEU A 1 176 ? 16.571 0.232 -16.363 1.00 88.38 176 LEU A N 1
ATOM 1375 C CA . LEU A 1 176 ? 16.649 -1.173 -15.972 1.00 88.38 176 LEU A CA 1
ATOM 1376 C C . LEU A 1 176 ? 15.554 -1.994 -16.660 1.00 88.38 176 LEU A C 1
ATOM 1378 O O . LEU A 1 176 ? 15.837 -3.089 -17.142 1.00 88.38 176 LEU A O 1
ATOM 1382 N N . ALA A 1 177 ? 14.333 -1.459 -16.737 1.00 85.00 177 ALA A N 1
ATOM 1383 C CA . ALA A 1 177 ? 13.213 -2.105 -17.411 1.00 85.00 177 ALA A CA 1
ATOM 1384 C C . ALA A 1 177 ? 13.502 -2.326 -18.905 1.00 85.00 177 ALA A C 1
ATOM 1386 O O . ALA A 1 177 ? 13.327 -3.436 -19.399 1.00 85.00 177 ALA A O 1
ATOM 1387 N N . GLN A 1 178 ? 14.034 -1.318 -19.604 1.00 86.56 178 GLN A N 1
ATOM 1388 C CA . GLN A 1 178 ? 14.457 -1.443 -21.004 1.00 86.56 178 GLN A CA 1
ATOM 1389 C C . GLN A 1 178 ? 15.570 -2.480 -21.190 1.00 86.56 178 GLN A C 1
ATOM 1391 O O . GLN A 1 178 ? 15.540 -3.261 -22.137 1.00 86.56 178 GLN A O 1
ATOM 1396 N N . ARG A 1 179 ? 16.557 -2.521 -20.284 1.00 83.75 179 ARG A N 1
ATOM 1397 C CA . ARG A 1 179 ? 17.617 -3.538 -20.332 1.00 83.75 179 ARG A CA 1
ATOM 1398 C C . ARG A 1 179 ? 17.059 -4.948 -20.141 1.00 83.75 179 ARG A C 1
ATOM 1400 O O . ARG A 1 179 ? 17.480 -5.845 -20.858 1.00 83.75 179 ARG A O 1
ATOM 1407 N N . LYS A 1 180 ? 16.128 -5.141 -19.200 1.00 83.56 180 LYS A N 1
ATOM 1408 C CA . LYS A 1 180 ? 15.465 -6.437 -18.990 1.00 83.56 180 LYS A CA 1
ATOM 1409 C C . LYS A 1 180 ? 14.676 -6.863 -20.224 1.00 83.56 180 LYS A C 1
ATOM 1411 O O . LYS A 1 180 ? 14.926 -7.952 -20.708 1.00 83.56 180 LYS A O 1
ATOM 1416 N N . ARG A 1 181 ? 13.854 -5.973 -20.794 1.00 81.31 181 ARG A N 1
ATOM 1417 C CA . ARG A 1 181 ? 13.109 -6.253 -22.034 1.00 81.31 181 ARG A CA 1
ATOM 1418 C C . ARG A 1 181 ? 14.025 -6.700 -23.169 1.00 81.31 181 ARG A C 1
ATOM 1420 O O . ARG A 1 181 ? 13.791 -7.753 -23.735 1.00 81.31 181 ARG A O 1
ATOM 1427 N N . ARG A 1 182 ? 15.127 -5.981 -23.416 1.00 78.94 182 ARG A N 1
ATOM 1428 C CA . ARG A 1 182 ? 16.122 -6.395 -24.422 1.00 78.94 182 ARG A CA 1
ATOM 1429 C C . ARG A 1 182 ? 16.754 -7.752 -24.107 1.00 78.94 182 ARG A C 1
ATOM 1431 O O . ARG A 1 182 ? 16.968 -8.542 -25.012 1.00 78.94 182 ARG A O 1
ATOM 1438 N N . ASN A 1 183 ? 17.059 -8.041 -22.844 1.00 74.38 183 ASN A N 1
ATOM 1439 C CA . ASN A 1 183 ? 17.599 -9.349 -22.460 1.00 74.38 183 ASN A CA 1
ATOM 1440 C C . ASN A 1 183 ? 16.573 -10.481 -22.633 1.00 74.38 183 ASN A C 1
ATOM 1442 O O . ASN A 1 183 ? 16.956 -11.587 -23.001 1.00 74.38 183 ASN A O 1
ATOM 1446 N N . ASP A 1 184 ? 15.297 -10.211 -22.361 1.00 70.81 184 ASP A N 1
ATOM 1447 C CA . ASP A 1 184 ? 14.208 -11.173 -22.528 1.00 70.81 184 ASP A CA 1
ATOM 1448 C C . ASP A 1 184 ? 13.917 -11.412 -24.023 1.00 70.81 184 ASP A C 1
ATOM 1450 O O . ASP A 1 184 ? 13.719 -12.553 -24.432 1.00 70.81 184 ASP A O 1
ATOM 1454 N N . GLU A 1 185 ? 13.983 -10.362 -24.850 1.00 67.31 185 GLU A N 1
ATOM 1455 C CA . GLU A 1 185 ? 13.855 -10.420 -26.316 1.00 67.31 185 GLU A CA 1
ATOM 1456 C C . GLU A 1 185 ? 15.040 -11.133 -26.987 1.00 67.31 185 GLU A C 1
ATOM 1458 O O . GLU A 1 185 ? 14.853 -11.869 -27.952 1.00 67.31 185 GLU A O 1
ATOM 1463 N N . HIS A 1 186 ? 16.262 -10.946 -26.481 1.00 61.69 186 HIS A N 1
ATOM 1464 C CA . HIS A 1 186 ? 17.473 -11.532 -27.065 1.00 61.69 186 HIS A CA 1
ATOM 1465 C C . HIS A 1 186 ? 17.883 -12.879 -26.450 1.00 61.69 186 HIS A C 1
ATOM 1467 O O . HIS A 1 186 ? 18.844 -13.493 -26.913 1.00 61.69 186 HIS A O 1
ATOM 1473 N N . GLY A 1 187 ? 17.169 -13.362 -25.429 1.00 56.06 187 GLY A N 1
ATOM 1474 C CA . GLY A 1 187 ? 17.528 -14.571 -24.695 1.00 56.06 187 GLY A CA 1
ATOM 1475 C C . GLY A 1 187 ? 18.873 -14.460 -23.959 1.00 56.06 187 GLY A C 1
ATOM 1476 O O . GLY A 1 187 ? 19.654 -13.523 -24.108 1.00 56.06 187 GLY A O 1
ATOM 1477 N N . LYS A 1 188 ? 19.184 -15.468 -23.135 1.00 55.38 188 LYS A N 1
ATOM 1478 C CA . LYS A 1 188 ? 20.405 -15.519 -22.298 1.00 55.38 188 LYS A CA 1
ATOM 1479 C C . LYS A 1 188 ? 21.721 -15.519 -23.104 1.00 55.38 188 LYS A C 1
ATOM 1481 O O . LYS A 1 188 ? 22.794 -15.351 -22.529 1.00 55.38 188 LYS A O 1
ATOM 1486 N N . TYR A 1 189 ? 21.622 -15.708 -24.415 1.00 54.06 189 TYR A N 1
ATOM 1487 C CA . TYR A 1 189 ? 22.695 -15.679 -25.396 1.00 54.06 189 TYR A CA 1
ATOM 1488 C C . TYR A 1 189 ? 22.116 -14.925 -26.585 1.00 54.06 189 TYR A C 1
ATOM 1490 O O . TYR A 1 189 ? 21.224 -15.474 -27.217 1.00 54.06 189 TYR A O 1
ATOM 1498 N N . GLY A 1 190 ? 22.548 -13.686 -26.832 1.00 50.44 190 GLY A N 1
ATOM 1499 C CA . GLY A 1 190 ? 21.988 -12.791 -27.850 1.00 50.44 190 GLY A CA 1
ATOM 1500 C C . GLY A 1 190 ? 22.016 -13.354 -29.271 1.00 50.44 190 GLY A C 1
ATOM 1501 O O . GLY A 1 190 ? 22.844 -12.945 -30.077 1.00 50.44 190 GLY A O 1
ATOM 1502 N N . VAL A 1 191 ? 21.118 -14.286 -29.578 1.00 47.84 191 VAL A N 1
ATOM 1503 C CA . VAL A 1 191 ? 20.941 -14.878 -30.897 1.00 47.84 191 VAL A CA 1
ATOM 1504 C C . VAL A 1 191 ? 19.661 -14.295 -31.461 1.00 47.84 191 VAL A C 1
ATOM 1506 O O . VAL A 1 191 ? 18.555 -14.728 -31.149 1.00 47.84 191 VAL A O 1
ATOM 1509 N N . THR A 1 192 ? 19.824 -13.273 -32.290 1.00 49.91 192 THR A N 1
ATOM 1510 C CA . THR A 1 192 ? 18.784 -12.831 -33.210 1.00 49.91 192 THR A CA 1
ATOM 1511 C C . THR A 1 192 ? 18.594 -13.928 -34.254 1.00 49.91 192 THR A C 1
ATOM 1513 O O . THR A 1 192 ? 19.494 -14.162 -35.062 1.00 49.91 192 THR A O 1
ATOM 1516 N N . SER A 1 193 ? 17.462 -14.630 -34.231 1.00 40.88 193 SER A N 1
ATOM 1517 C CA . SER A 1 193 ? 17.035 -15.429 -35.380 1.00 40.88 193 SER A CA 1
ATOM 1518 C C . SER A 1 193 ? 16.775 -14.474 -36.546 1.00 40.88 193 SER A C 1
ATOM 1520 O O . SER A 1 193 ? 15.853 -13.659 -36.466 1.00 40.88 193 SER A O 1
ATOM 1522 N N . LEU A 1 194 ? 17.637 -14.545 -37.560 1.00 40.03 194 LEU A N 1
ATOM 1523 C CA . LEU A 1 194 ? 17.396 -14.021 -38.905 1.00 40.03 194 LEU A CA 1
ATOM 1524 C C . LEU A 1 194 ? 16.501 -14.992 -39.676 1.00 40.03 194 LEU A C 1
ATOM 1526 O O . LEU A 1 194 ? 16.691 -16.217 -39.488 1.00 40.03 194 LEU A O 1
#

Mean predicted aligned error: 17.64 Å

Nearest PDB structures (foldseek):
  7ype-assembly1_A  TM=2.680E-01  e=7.782E-01  African swine fever virus
  4rj9-assembly1_A  TM=5.052E-01  e=8.453E+00  Oryza sativa Japonica Group
  6szw-assembly1_A  TM=3.557E-01  e=5.479E+00  Homo sapiens
  6zj3-assembly1_Sd  TM=2.951E-01  e=5.784E+00  Euglena gracilis